Protein AF-A0A3B8ZJB8-F1 (afdb_monomer_lite)

Sequence (265 aa):
MTLLSRFGSTQTLLIVTPGLVARADFRGARRPKLHAVWSDLPETNSAAPISLAESLTQAANLGTKRIGKVSIICTQFWTEIVSLPVDVVAVASAKELCRALAFEAELESGTSALASRVACVPLQDESPIASNSRDFLVTQVSDAQWSELESAIQFMGGMLQRLAHPAAVQIAQKSLGLPEVHRQKALWSEPGNFSPGLLDELLQDWLPIITSPSENSACCIYAIKQRSVRKELALSFLLAMACCIFCCFWHRHTHESLTKLICTK

Structure (mmCIF, N/CA/C/O backbone):
data_AF-A0A3B8ZJB8-F1
#
_entry.id   AF-A0A3B8ZJB8-F1
#
loop_
_atom_site.group_PDB
_atom_site.id
_atom_site.type_symbol
_atom_site.label_atom_id
_atom_site.label_alt_id
_atom_site.label_comp_id
_atom_site.label_asym_id
_atom_site.label_entity_id
_atom_site.label_seq_id
_atom_site.pdbx_PDB_ins_code
_atom_site.Cartn_x
_atom_site.Cartn_y
_atom_site.Cartn_z
_atom_site.occupancy
_atom_site.B_iso_or_equiv
_atom_site.auth_seq_id
_atom_site.auth_comp_id
_atom_site.auth_asym_id
_atom_site.auth_atom_id
_atom_site.pdbx_PDB_model_num
ATOM 1 N N . MET A 1 1 ? 6.139 4.520 42.100 1.00 43.75 1 MET A N 1
ATOM 2 C CA . MET A 1 1 ? 5.453 3.259 41.746 1.00 43.75 1 MET A CA 1
ATOM 3 C C . MET A 1 1 ? 5.108 3.339 40.267 1.00 43.75 1 MET A C 1
ATOM 5 O O . MET A 1 1 ? 4.094 3.909 39.896 1.00 43.75 1 MET A O 1
ATOM 9 N N . THR A 1 2 ? 6.039 2.902 39.421 1.00 40.44 2 THR A N 1
ATOM 10 C CA . THR A 1 2 ? 6.047 3.195 37.983 1.00 40.44 2 THR A CA 1
ATOM 11 C C . THR A 1 2 ? 5.803 1.890 37.236 1.00 40.44 2 THR A C 1
ATOM 13 O O . THR A 1 2 ? 6.740 1.158 36.935 1.00 40.44 2 THR A O 1
ATOM 16 N N . LEU A 1 3 ? 4.532 1.563 36.982 1.00 45.03 3 LEU A N 1
ATOM 17 C CA . LEU A 1 3 ? 4.111 0.425 36.150 1.00 45.03 3 LEU A CA 1
ATOM 18 C C . LEU A 1 3 ? 4.330 0.745 34.659 1.00 45.03 3 LEU A C 1
ATOM 20 O O . LEU A 1 3 ? 3.413 0.660 33.844 1.00 45.03 3 LEU A O 1
ATOM 24 N N . LEU A 1 4 ? 5.544 1.161 34.292 1.00 43.94 4 LEU A N 1
ATOM 25 C CA . LEU A 1 4 ? 5.896 1.378 32.896 1.00 43.94 4 LEU A CA 1
ATOM 26 C C . LEU A 1 4 ? 6.278 0.041 32.243 1.00 43.94 4 LEU A C 1
ATOM 28 O O . LEU A 1 4 ? 7.266 -0.602 32.584 1.00 43.94 4 LEU A O 1
ATOM 32 N N . SER A 1 5 ? 5.424 -0.333 31.290 1.00 45.91 5 SER A N 1
ATOM 33 C CA . SER A 1 5 ? 5.773 -0.928 29.995 1.00 45.91 5 SER A CA 1
ATOM 34 C C . SER A 1 5 ? 6.292 -2.372 29.922 1.00 45.91 5 SER A C 1
ATOM 36 O O . SER A 1 5 ? 7.218 -2.676 29.176 1.00 45.91 5 SER A O 1
ATOM 38 N N . ARG A 1 6 ? 5.547 -3.327 30.497 1.00 48.78 6 ARG A N 1
ATOM 39 C CA . ARG A 1 6 ? 5.449 -4.679 29.888 1.00 48.78 6 ARG A CA 1
ATOM 40 C C . ARG A 1 6 ? 4.329 -4.804 28.849 1.00 48.78 6 ARG A C 1
ATOM 42 O O . ARG A 1 6 ? 3.954 -5.912 28.469 1.00 48.78 6 ARG A O 1
ATOM 49 N N . PHE A 1 7 ? 3.798 -3.690 28.352 1.00 57.94 7 PHE A N 1
ATOM 50 C CA . PHE A 1 7 ? 2.970 -3.732 27.153 1.00 57.94 7 PHE A CA 1
ATOM 51 C C . PHE A 1 7 ? 3.895 -4.027 25.973 1.00 57.94 7 PHE A C 1
ATOM 53 O O . PHE A 1 7 ? 4.633 -3.158 25.517 1.00 57.94 7 PHE A O 1
ATOM 60 N N . GLY A 1 8 ? 3.915 -5.291 25.541 1.00 67.38 8 GLY A N 1
ATOM 61 C CA . GLY A 1 8 ? 4.632 -5.696 24.336 1.00 67.38 8 GLY A CA 1
ATOM 62 C C . GLY A 1 8 ? 4.245 -4.804 23.155 1.00 67.38 8 GLY A C 1
ATOM 63 O O . GLY A 1 8 ? 3.134 -4.271 23.117 1.00 67.38 8 GLY A O 1
ATOM 64 N N . SER A 1 9 ? 5.164 -4.632 22.202 1.00 79.06 9 SER A N 1
ATOM 65 C CA . SER A 1 9 ? 4.919 -3.820 21.007 1.00 79.06 9 SER A CA 1
ATOM 66 C C . SER A 1 9 ? 3.588 -4.216 20.369 1.00 79.06 9 SER A C 1
ATOM 68 O O . SER A 1 9 ? 3.405 -5.377 19.992 1.00 79.06 9 SER A O 1
ATOM 70 N N . THR A 1 10 ? 2.666 -3.260 20.298 1.00 90.06 10 THR A N 1
ATOM 71 C CA . THR A 1 10 ? 1.381 -3.436 19.623 1.00 90.06 10 THR A CA 1
ATOM 72 C C . THR A 1 10 ? 1.559 -3.020 18.170 1.00 90.06 10 THR A C 1
ATOM 74 O O . THR A 1 10 ? 2.140 -1.966 17.890 1.00 90.06 10 THR A O 1
ATOM 77 N N . GLN A 1 11 ? 1.122 -3.882 17.262 1.00 93.62 11 GLN A N 1
ATOM 78 C CA . GLN A 1 11 ? 1.031 -3.588 15.838 1.00 93.62 11 GLN A CA 1
ATOM 79 C C . GLN A 1 11 ? -0.449 -3.527 15.482 1.00 93.62 11 GLN A C 1
ATOM 81 O O . GLN A 1 11 ? -1.218 -4.361 15.947 1.00 93.62 11 GLN A O 1
ATOM 86 N N . THR A 1 12 ? -0.835 -2.553 14.676 1.00 94.50 12 THR A N 1
ATOM 87 C CA . THR A 1 12 ? -2.207 -2.378 14.208 1.00 94.50 12 THR A CA 1
ATOM 88 C C . THR A 1 12 ? -2.189 -2.386 12.692 1.00 94.50 12 THR A C 1
ATOM 90 O O . THR A 1 12 ? -1.346 -1.741 12.073 1.00 94.50 12 THR A O 1
ATOM 93 N N . LEU A 1 13 ? -3.107 -3.127 12.096 1.00 94.50 13 LEU A N 1
ATOM 94 C CA . LEU A 1 13 ? -3.374 -3.123 10.672 1.00 94.50 13 LEU A CA 1
ATOM 95 C C . LEU A 1 13 ? -4.718 -2.448 10.448 1.00 94.50 13 LEU A C 1
ATOM 97 O O . LEU A 1 13 ? -5.717 -2.873 11.025 1.00 94.50 13 LEU A O 1
ATOM 101 N N . LEU A 1 14 ? -4.731 -1.412 9.623 1.00 95.00 14 LEU A N 1
ATOM 102 C CA . LEU A 1 14 ? -5.950 -0.768 9.157 1.00 95.00 14 LEU A CA 1
ATOM 103 C C . LEU A 1 14 ? -6.194 -1.200 7.717 1.00 95.00 14 LEU A C 1
ATOM 105 O O . LEU A 1 14 ? -5.273 -1.181 6.903 1.00 95.00 14 LEU A O 1
ATOM 109 N N . ILE A 1 15 ? -7.421 -1.599 7.414 1.00 94.56 15 ILE A N 1
ATOM 110 C CA . ILE A 1 15 ? -7.851 -1.988 6.074 1.00 94.56 15 ILE A CA 1
ATOM 111 C C . ILE A 1 15 ? -8.938 -1.009 5.662 1.00 94.56 15 ILE A C 1
ATOM 113 O O . ILE A 1 15 ? -9.932 -0.863 6.370 1.00 94.56 15 ILE A O 1
ATOM 117 N N . VAL A 1 16 ? -8.735 -0.337 4.535 1.00 94.19 16 VAL A N 1
ATOM 118 C CA . VAL A 1 16 ? -9.673 0.643 3.986 1.00 94.19 16 VAL A CA 1
ATOM 119 C C . VAL A 1 16 ? -9.946 0.307 2.527 1.00 94.19 16 VAL A C 1
ATOM 121 O O . VAL A 1 16 ? -9.046 0.269 1.692 1.00 94.19 16 VAL A O 1
ATOM 124 N N . THR A 1 17 ? -11.208 0.062 2.213 1.00 92.44 17 THR A N 1
ATOM 125 C CA . THR A 1 17 ? -11.710 -0.145 0.851 1.00 92.44 17 THR A CA 1
ATOM 126 C C . THR A 1 17 ? -13.033 0.604 0.684 1.00 92.44 17 THR A C 1
ATOM 128 O O . THR A 1 17 ? -13.607 1.022 1.692 1.00 92.44 17 THR A O 1
ATOM 131 N N . PRO A 1 18 ? -13.591 0.724 -0.536 1.00 88.62 18 PRO A N 1
ATOM 132 C CA . PRO A 1 18 ? -14.877 1.383 -0.732 1.00 88.62 18 PRO A CA 1
ATOM 133 C C . PRO A 1 18 ? -16.033 0.706 0.016 1.00 88.62 18 PRO A C 1
ATOM 135 O O . PRO A 1 18 ? -17.026 1.361 0.304 1.00 88.62 18 PRO A O 1
ATOM 138 N N . GLY A 1 19 ? -15.921 -0.593 0.321 1.00 87.81 19 GLY A N 1
ATOM 139 C CA . GLY A 1 19 ? -16.983 -1.376 0.960 1.00 87.81 19 GLY A CA 1
ATOM 140 C C . GLY A 1 19 ? -16.659 -1.882 2.365 1.00 87.81 19 GLY A C 1
ATOM 141 O O . GLY A 1 19 ? -17.469 -2.600 2.939 1.00 87.81 19 GLY A O 1
ATOM 142 N N . LEU A 1 20 ? -15.486 -1.565 2.914 1.00 89.94 20 LEU A N 1
ATOM 143 C CA . LEU A 1 20 ? -15.042 -2.102 4.199 1.00 89.94 20 LEU A CA 1
ATOM 144 C C . LEU A 1 20 ? -14.026 -1.181 4.852 1.00 89.94 20 LEU A C 1
ATOM 146 O O . LEU A 1 20 ? -13.020 -0.816 4.238 1.00 89.94 20 LEU A O 1
ATOM 150 N N . VAL A 1 21 ? -14.240 -0.948 6.140 1.00 94.00 21 VAL A N 1
ATOM 151 C CA . VAL A 1 21 ? -13.254 -0.380 7.042 1.00 94.00 21 VAL A CA 1
ATOM 152 C C . VAL A 1 21 ? -13.001 -1.391 8.156 1.00 94.00 21 VAL A C 1
ATOM 154 O O . VAL A 1 21 ? -13.927 -1.820 8.836 1.00 94.00 21 VAL A O 1
ATOM 157 N N . ALA A 1 22 ? -11.755 -1.813 8.351 1.00 94.62 22 ALA A N 1
ATOM 158 C CA . ALA A 1 22 ? -11.422 -2.793 9.378 1.00 94.62 22 ALA A CA 1
ATOM 159 C C . ALA A 1 22 ? -10.120 -2.470 10.107 1.00 94.62 22 ALA A C 1
ATOM 161 O O . ALA A 1 22 ? -9.232 -1.780 9.604 1.00 94.62 22 ALA A O 1
ATOM 162 N N . ARG A 1 23 ? -10.012 -3.009 11.318 1.00 94.75 23 ARG A N 1
ATOM 163 C CA . ARG A 1 23 ? -8.845 -2.919 12.183 1.00 94.75 23 ARG A CA 1
ATOM 164 C C . ARG A 1 23 ? -8.516 -4.292 12.738 1.00 94.75 23 ARG A C 1
ATOM 166 O O . ARG A 1 23 ? -9.372 -4.946 13.322 1.00 94.75 23 ARG A O 1
ATOM 173 N N . ALA A 1 24 ? -7.255 -4.680 12.630 1.00 93.69 24 ALA A N 1
ATOM 174 C CA . ALA A 1 24 ? -6.715 -5.855 13.292 1.00 93.69 24 ALA A CA 1
ATOM 175 C C . ALA A 1 24 ? -5.545 -5.449 14.187 1.00 93.69 24 ALA A C 1
ATOM 177 O O . ALA A 1 24 ? -4.586 -4.826 13.733 1.00 93.69 24 ALA A O 1
ATOM 178 N N . ASP A 1 25 ? -5.614 -5.805 15.465 1.00 93.44 25 ASP A N 1
ATOM 179 C CA . ASP A 1 25 ? -4.532 -5.565 16.412 1.00 93.44 25 ASP A CA 1
ATOM 180 C C . ASP A 1 25 ? -3.747 -6.853 16.658 1.00 93.44 25 ASP A C 1
ATOM 182 O O . ASP A 1 25 ? -4.312 -7.926 16.875 1.00 93.44 25 ASP A O 1
ATOM 186 N N . PHE A 1 26 ? -2.426 -6.725 16.724 1.00 92.00 26 PHE A N 1
ATOM 187 C CA . PHE A 1 26 ? -1.493 -7.808 16.995 1.00 92.00 26 PHE A CA 1
ATOM 188 C C . PHE A 1 26 ? -0.627 -7.491 18.212 1.00 92.00 26 PHE A C 1
ATOM 190 O O . PHE A 1 26 ? -0.239 -6.343 18.461 1.00 92.00 26 PHE A O 1
ATOM 197 N N . ARG A 1 27 ? -0.271 -8.532 18.971 1.00 91.12 27 ARG A N 1
ATOM 198 C CA . ARG A 1 27 ? 0.621 -8.420 20.134 1.00 91.12 27 ARG A CA 1
ATOM 199 C C . ARG A 1 27 ? 1.832 -9.330 20.015 1.00 91.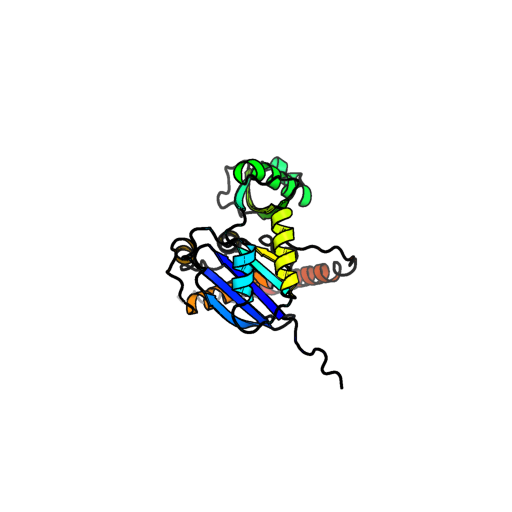12 27 ARG A C 1
ATOM 201 O O . ARG A 1 27 ? 1.704 -10.507 19.697 1.00 91.12 27 ARG A O 1
ATOM 208 N N . GLY A 1 28 ? 2.990 -8.798 20.399 1.00 87.75 28 GLY A N 1
ATOM 209 C CA . GLY A 1 28 ? 4.256 -9.530 20.461 1.00 87.75 28 GLY A CA 1
ATOM 210 C C . GLY A 1 28 ? 5.275 -8.983 19.465 1.00 87.75 28 GLY A C 1
ATOM 211 O O . GLY A 1 28 ? 4.930 -8.631 18.346 1.00 87.75 28 GLY A O 1
ATOM 212 N N . ALA A 1 29 ? 6.540 -8.897 19.882 1.00 80.88 29 ALA A N 1
ATOM 213 C CA . ALA A 1 29 ? 7.588 -8.259 19.079 1.00 80.88 29 ALA A CA 1
ATOM 214 C C . ALA A 1 29 ? 8.171 -9.170 17.989 1.00 80.88 29 ALA A C 1
ATOM 216 O O . ALA A 1 29 ? 8.430 -8.712 16.884 1.00 80.88 29 ALA A O 1
ATOM 217 N N . ARG A 1 30 ? 8.403 -10.453 18.306 1.00 81.06 30 ARG A N 1
ATOM 218 C CA . ARG A 1 30 ? 9.047 -11.417 17.387 1.00 81.06 30 ARG A CA 1
ATOM 219 C C . ARG A 1 30 ? 8.060 -12.273 16.601 1.00 81.06 30 ARG A C 1
ATOM 221 O O . ARG A 1 30 ? 8.364 -12.700 15.499 1.00 81.06 30 ARG A O 1
ATOM 228 N N . ARG A 1 31 ? 6.921 -12.588 17.217 1.00 83.56 31 ARG A N 1
ATOM 229 C CA . ARG A 1 31 ? 5.839 -13.401 16.648 1.00 83.56 31 ARG A CA 1
ATOM 230 C C . ARG A 1 31 ? 4.517 -12.744 17.030 1.00 83.56 31 ARG A C 1
ATOM 232 O O . ARG A 1 31 ? 3.902 -13.180 18.006 1.00 83.56 31 ARG A O 1
ATOM 239 N N . PRO A 1 32 ? 4.172 -11.621 16.383 1.00 85.81 32 PRO A N 1
ATOM 240 C CA . PRO A 1 32 ? 2.886 -10.973 16.588 1.00 85.81 32 PRO A CA 1
ATOM 241 C C . PRO A 1 32 ? 1.760 -11.994 16.420 1.00 85.81 32 PRO A C 1
ATOM 243 O O . PRO A 1 32 ? 1.716 -12.723 15.437 1.00 85.81 32 PRO A O 1
ATOM 246 N N . LYS A 1 33 ? 0.882 -12.081 17.418 1.00 88.44 33 LYS A N 1
ATOM 247 C CA . LYS A 1 33 ? -0.336 -12.893 17.374 1.00 88.44 33 LYS A CA 1
ATOM 248 C C . LYS A 1 33 ? -1.531 -11.975 17.213 1.00 88.44 33 LYS A C 1
ATOM 250 O O . LYS A 1 33 ? -1.572 -10.935 17.880 1.00 88.44 33 LYS A O 1
ATOM 255 N N . LEU A 1 34 ? -2.484 -12.378 16.374 1.00 90.75 34 LEU A N 1
ATOM 256 C CA . LEU A 1 34 ? -3.761 -11.688 16.241 1.00 90.75 34 LEU A CA 1
ATOM 257 C C . LEU A 1 34 ? -4.435 -11.624 17.614 1.00 90.75 34 LEU A C 1
ATOM 259 O O . LEU A 1 34 ? -4.544 -12.633 18.311 1.00 90.75 34 LEU A O 1
ATOM 263 N N . HIS A 1 35 ? -4.791 -10.418 18.039 1.00 91.94 35 HIS A N 1
ATOM 264 C CA . HIS A 1 35 ? -5.379 -10.165 19.346 1.00 91.94 35 HIS A CA 1
ATOM 265 C C . HIS A 1 35 ? -6.870 -9.867 19.248 1.00 91.94 35 HIS A C 1
ATOM 267 O O . HIS A 1 35 ? -7.629 -10.354 20.081 1.00 91.94 35 HIS A O 1
ATOM 273 N N . ALA A 1 36 ? -7.260 -9.048 18.275 1.00 91.94 36 ALA A N 1
ATOM 274 C CA . ALA A 1 36 ? -8.640 -8.662 18.045 1.00 91.94 36 ALA A CA 1
ATOM 275 C C . ALA A 1 36 ? -8.806 -8.111 16.627 1.00 91.94 36 ALA A C 1
ATOM 277 O O . ALA A 1 36 ? -7.859 -7.552 16.063 1.00 91.94 36 ALA A O 1
ATOM 278 N N . VAL A 1 37 ? -10.015 -8.267 16.097 1.00 93.38 37 VAL A N 1
ATOM 279 C CA . VAL A 1 37 ? -10.435 -7.786 14.784 1.00 93.38 37 VAL A CA 1
ATOM 280 C C . VAL A 1 37 ? -11.755 -7.053 14.945 1.00 93.38 37 VAL A C 1
ATOM 282 O O . VAL A 1 37 ? -12.647 -7.509 15.660 1.00 93.38 37 VAL A O 1
ATOM 285 N N . TRP A 1 38 ? -11.861 -5.910 14.286 1.00 94.62 38 TRP A N 1
ATOM 286 C CA . TRP A 1 38 ? -13.078 -5.123 14.193 1.00 94.62 38 TRP A CA 1
ATOM 287 C C . TRP A 1 38 ? -13.279 -4.710 12.745 1.00 94.62 38 TRP A C 1
ATOM 289 O O . TRP A 1 38 ? -12.313 -4.435 12.034 1.00 94.62 38 TRP A O 1
ATOM 299 N N . SER A 1 39 ? -14.528 -4.639 12.320 1.00 94.25 39 SER A N 1
ATOM 300 C CA . SER A 1 39 ? -14.894 -4.214 10.977 1.00 94.25 39 SER A CA 1
ATOM 301 C C . SER A 1 39 ? -16.205 -3.456 11.016 1.00 94.25 39 SER A C 1
ATOM 303 O O . SER A 1 39 ? -17.062 -3.755 11.847 1.00 94.25 39 SER A O 1
ATOM 305 N N . ASP A 1 40 ? -16.352 -2.528 10.088 1.00 93.06 40 ASP A N 1
ATOM 306 C CA . ASP A 1 40 ? -17.566 -1.772 9.847 1.00 93.06 40 ASP A CA 1
ATOM 307 C C . ASP A 1 40 ? -17.702 -1.487 8.346 1.00 93.06 40 ASP A C 1
ATOM 309 O O . ASP A 1 40 ? -16.734 -1.591 7.580 1.00 93.06 40 ASP A O 1
ATOM 313 N N . LEU A 1 41 ? -18.911 -1.139 7.920 1.00 88.88 41 LEU A N 1
ATOM 314 C CA . LEU A 1 41 ? -19.134 -0.608 6.583 1.00 88.88 41 LEU A CA 1
ATOM 315 C C . LEU A 1 41 ? -18.871 0.907 6.614 1.00 88.88 41 LEU A C 1
ATOM 317 O O . LEU A 1 41 ? -19.253 1.576 7.576 1.00 88.88 41 LEU A O 1
ATOM 321 N N . PRO A 1 42 ? -18.217 1.480 5.590 1.00 83.38 42 PRO A N 1
ATOM 322 C CA . PRO A 1 42 ? -18.090 2.928 5.501 1.00 83.38 42 PRO A CA 1
ATOM 323 C C . PRO A 1 42 ? -19.481 3.576 5.440 1.00 83.38 42 PRO A C 1
ATOM 325 O O . PRO A 1 42 ? -20.424 2.995 4.896 1.00 83.38 42 PRO A O 1
ATOM 328 N N . GLU A 1 43 ? -19.624 4.774 6.012 1.00 81.19 43 GLU A N 1
ATOM 329 C CA . GLU A 1 43 ? -20.900 5.497 6.022 1.00 81.19 43 GLU A CA 1
ATOM 330 C C . GLU A 1 43 ? -21.330 5.855 4.589 1.00 81.19 43 GLU A C 1
ATOM 332 O O . GLU A 1 43 ? -20.908 6.844 3.999 1.00 81.19 43 GLU A O 1
ATOM 337 N N . THR A 1 44 ? -22.206 5.042 4.006 1.00 76.56 44 THR A N 1
ATOM 338 C CA . THR A 1 44 ? -22.672 5.198 2.616 1.00 76.56 44 THR A CA 1
ATOM 339 C C . THR A 1 44 ? -23.768 6.254 2.449 1.00 76.56 44 THR A C 1
ATOM 341 O O . THR A 1 44 ? -24.129 6.588 1.325 1.00 76.56 44 THR A O 1
ATOM 344 N N . ASN A 1 45 ? -24.289 6.813 3.547 1.00 77.88 45 ASN A N 1
ATOM 345 C CA . ASN A 1 45 ? -25.400 7.772 3.521 1.00 77.88 45 ASN A CA 1
ATOM 346 C C . ASN A 1 45 ? -24.973 9.222 3.222 1.00 77.88 45 ASN A C 1
ATOM 348 O O . ASN A 1 45 ? -25.835 10.094 3.104 1.00 77.88 45 ASN A O 1
ATOM 352 N N . SER A 1 46 ? -23.671 9.505 3.108 1.00 79.19 46 SER A N 1
ATOM 353 C CA . SER A 1 46 ? -23.177 10.834 2.737 1.00 79.19 46 SER A CA 1
ATOM 354 C C . SER A 1 46 ? -23.130 10.995 1.217 1.00 79.19 46 SER A C 1
ATOM 356 O O . SER A 1 46 ? -22.630 10.131 0.503 1.00 79.19 46 SER A O 1
ATOM 358 N N . ALA A 1 47 ? -23.617 12.130 0.710 1.00 83.44 47 ALA A N 1
ATOM 359 C CA . ALA A 1 47 ? -23.550 12.462 -0.716 1.00 83.44 47 ALA A CA 1
ATOM 360 C C . ALA A 1 47 ? -22.112 12.721 -1.209 1.00 83.44 47 ALA A C 1
ATOM 362 O O . ALA A 1 47 ? -21.867 12.715 -2.415 1.00 83.44 47 ALA A O 1
ATOM 363 N N . ALA A 1 48 ? -21.172 12.970 -0.292 1.00 85.50 48 ALA A N 1
ATOM 364 C CA . ALA A 1 48 ? -19.766 13.179 -0.606 1.00 85.50 48 ALA A CA 1
ATOM 365 C C . ALA A 1 48 ? -18.949 11.910 -0.303 1.00 85.50 48 ALA A C 1
ATOM 367 O O . ALA A 1 48 ? -19.174 11.286 0.738 1.00 85.50 48 ALA A O 1
ATOM 368 N N . PRO A 1 49 ? -17.984 11.537 -1.166 1.00 84.81 49 PRO A N 1
ATOM 369 C CA . PRO A 1 49 ? -17.076 10.436 -0.880 1.00 84.81 49 PRO A CA 1
ATOM 370 C C . PRO A 1 49 ? -16.263 10.745 0.381 1.00 84.81 49 PRO A C 1
ATOM 372 O O . PRO A 1 49 ? -15.678 11.823 0.497 1.00 84.81 49 PRO A O 1
ATOM 375 N N . ILE A 1 50 ? -16.225 9.792 1.312 1.00 89.50 50 ILE A N 1
ATOM 376 C CA . ILE A 1 50 ? -15.416 9.892 2.531 1.00 89.50 50 ILE A CA 1
ATOM 377 C C . ILE A 1 50 ? -13.941 9.955 2.126 1.00 89.50 50 ILE A C 1
ATOM 379 O O . ILE A 1 50 ? -13.469 9.151 1.314 1.00 89.50 50 ILE A O 1
ATOM 383 N N . SER A 1 51 ? -13.202 10.904 2.695 1.00 91.88 51 SER A N 1
ATOM 384 C CA . SER A 1 51 ? -11.764 11.014 2.449 1.00 91.88 51 SER A CA 1
ATOM 385 C C . SER A 1 51 ? -10.999 9.806 3.013 1.00 91.88 51 SER A C 1
ATOM 387 O O . SER A 1 51 ? -11.465 9.083 3.903 1.00 91.88 51 SER A O 1
ATOM 389 N N . LEU A 1 52 ? -9.777 9.579 2.524 1.00 92.38 52 LEU A N 1
ATOM 390 C CA . LEU A 1 52 ? -8.927 8.504 3.043 1.00 92.38 52 LEU A CA 1
ATOM 391 C C . LEU A 1 52 ? -8.626 8.682 4.539 1.00 92.38 52 LEU A C 1
ATOM 393 O O . LEU A 1 52 ? -8.690 7.720 5.306 1.00 92.38 52 LEU A O 1
ATOM 397 N N . ALA A 1 53 ? -8.310 9.908 4.964 1.00 91.62 53 ALA A N 1
ATOM 398 C CA . ALA A 1 53 ? -7.999 10.221 6.356 1.00 91.62 53 ALA A CA 1
ATOM 399 C C . ALA A 1 53 ? -9.191 9.992 7.297 1.00 91.62 53 ALA A C 1
ATOM 401 O O . ALA A 1 53 ? -9.013 9.458 8.398 1.00 91.62 53 ALA A O 1
ATOM 402 N N . GLU A 1 54 ? -10.404 10.345 6.868 1.00 92.44 54 GLU A N 1
ATOM 403 C CA . GLU A 1 54 ? -11.635 10.059 7.614 1.00 92.44 54 GLU A CA 1
ATOM 404 C C . GLU A 1 54 ? -11.874 8.552 7.720 1.00 92.44 54 GLU A C 1
ATOM 406 O O . GLU A 1 54 ? -12.081 8.048 8.823 1.00 92.44 54 GLU A O 1
ATOM 411 N N . SER A 1 55 ? -11.732 7.815 6.614 1.00 94.31 55 SER A N 1
ATOM 412 C CA . SER A 1 55 ? -11.881 6.352 6.599 1.00 94.31 55 SER A CA 1
ATOM 413 C C . SER A 1 55 ? -10.869 5.659 7.524 1.00 94.31 55 SER A C 1
ATOM 415 O O . SER A 1 55 ? -11.197 4.702 8.224 1.00 94.31 55 SER A O 1
ATOM 417 N N . LEU A 1 56 ? -9.631 6.160 7.592 1.00 93.75 56 LEU A N 1
ATOM 418 C CA . LEU A 1 56 ? -8.613 5.648 8.516 1.00 93.75 56 LEU A CA 1
ATOM 419 C C . LEU A 1 56 ? -8.908 5.979 9.970 1.00 93.75 56 LEU A C 1
ATOM 421 O O . LEU A 1 56 ? -8.636 5.164 10.853 1.00 93.75 56 LEU A O 1
ATOM 425 N N . THR A 1 57 ? -9.458 7.163 10.221 1.00 93.25 57 THR A N 1
ATOM 426 C CA . THR A 1 57 ? -9.885 7.571 11.556 1.00 93.25 57 THR A CA 1
ATOM 427 C C . THR A 1 57 ? -11.058 6.708 12.018 1.00 93.25 57 THR A C 1
ATOM 429 O O . THR A 1 57 ? -11.036 6.220 13.149 1.00 93.25 57 THR A O 1
ATOM 432 N N . GLN A 1 58 ? -12.025 6.427 11.136 1.00 94.06 58 GLN A N 1
ATOM 433 C CA . GLN A 1 58 ? -13.090 5.453 11.378 1.00 94.06 58 GLN A CA 1
ATOM 434 C C . GLN A 1 58 ? -12.484 4.086 11.727 1.00 94.06 58 GLN A C 1
ATOM 436 O O . GLN A 1 58 ? -12.770 3.562 12.802 1.00 94.06 58 GLN A O 1
ATOM 441 N N . ALA A 1 59 ? -11.565 3.563 10.902 1.00 94.69 59 ALA A N 1
ATOM 442 C CA . ALA A 1 59 ? -10.897 2.277 11.133 1.00 94.69 59 ALA A CA 1
ATOM 443 C C . ALA A 1 59 ? -10.199 2.209 12.493 1.00 94.69 59 ALA A C 1
ATOM 445 O O . ALA A 1 59 ? -10.344 1.253 13.254 1.00 94.69 59 ALA A O 1
ATOM 446 N N . ALA A 1 60 ? -9.420 3.234 12.817 1.00 93.31 60 ALA A N 1
ATOM 447 C CA . ALA A 1 60 ? -8.631 3.277 14.033 1.00 93.31 60 ALA A CA 1
ATOM 448 C C . ALA A 1 60 ? -9.488 3.428 15.296 1.00 93.31 60 ALA A C 1
ATOM 450 O O . ALA A 1 60 ? -9.079 2.946 16.357 1.00 93.31 60 ALA A O 1
ATOM 451 N N . ASN A 1 61 ? -10.664 4.051 15.183 1.00 93.81 61 ASN A N 1
ATOM 452 C CA . ASN A 1 61 ? -11.635 4.182 16.267 1.00 93.81 61 ASN A CA 1
ATOM 453 C C . ASN A 1 61 ? -12.457 2.906 16.503 1.00 93.81 61 ASN A C 1
ATOM 455 O O . ASN A 1 61 ? -13.148 2.819 17.518 1.00 93.81 61 ASN A O 1
ATOM 459 N N . LEU A 1 62 ? -12.343 1.891 15.639 1.00 94.12 62 LEU A N 1
ATOM 460 C CA . LEU A 1 62 ? -12.952 0.590 15.893 1.00 94.12 62 LEU A CA 1
ATOM 461 C C . LEU A 1 62 ? -12.310 -0.078 17.126 1.00 94.12 62 LEU A C 1
ATOM 463 O O . LEU A 1 62 ? -11.088 -0.245 17.221 1.00 94.12 62 LEU A O 1
ATOM 467 N N . GLY A 1 63 ? -13.145 -0.482 18.084 1.00 91.69 63 GLY A N 1
ATOM 468 C CA . GLY A 1 63 ? -12.720 -1.198 19.288 1.00 91.69 63 GLY A CA 1
ATOM 469 C C . GLY A 1 63 ? -11.965 -0.350 20.319 1.00 91.69 63 GLY A C 1
ATOM 470 O O . GLY A 1 63 ? -12.049 0.874 20.365 1.00 91.69 63 GLY A O 1
ATOM 471 N N . THR A 1 64 ? -11.220 -1.007 21.216 1.00 90.00 64 THR A N 1
ATOM 472 C CA . THR A 1 64 ? -10.477 -0.291 22.270 1.00 90.00 64 THR A CA 1
ATOM 473 C C . THR A 1 64 ? -9.229 0.383 21.699 1.00 90.00 64 THR A C 1
ATOM 475 O O . THR A 1 64 ? -8.396 -0.298 21.093 1.00 90.00 64 THR A O 1
ATOM 478 N N . LYS A 1 65 ? -9.046 1.686 21.951 1.00 83.06 65 LYS A N 1
ATOM 479 C CA . LYS A 1 65 ? -7.908 2.467 21.438 1.00 83.06 65 LYS A CA 1
ATOM 480 C C . LYS A 1 65 ? -6.564 1.886 21.893 1.00 83.06 65 LYS A C 1
ATOM 482 O O . LYS A 1 65 ? -6.224 1.915 23.076 1.00 83.06 65 LYS A O 1
ATOM 487 N N . ARG A 1 66 ? -5.795 1.353 20.941 1.00 77.50 66 ARG A N 1
ATOM 488 C CA . ARG A 1 66 ? -4.457 0.777 21.144 1.00 77.50 66 ARG A CA 1
ATOM 489 C C . ARG A 1 66 ? -3.651 0.994 19.878 1.00 77.50 66 ARG A C 1
ATOM 491 O O . ARG A 1 66 ? -3.725 0.190 18.960 1.00 77.50 66 ARG A O 1
ATOM 498 N N . ILE A 1 67 ? -2.911 2.091 19.812 1.00 76.44 67 ILE A N 1
ATOM 499 C CA . ILE A 1 67 ? -2.260 2.471 18.561 1.00 76.44 67 ILE A CA 1
ATOM 500 C C . ILE A 1 67 ? -0.759 2.500 18.809 1.00 76.44 67 ILE A C 1
ATOM 502 O O . ILE A 1 67 ? -0.253 3.280 19.608 1.00 76.44 67 ILE A O 1
ATOM 506 N N . GLY A 1 68 ? -0.078 1.527 18.209 1.00 89.94 68 GLY A N 1
ATOM 507 C CA . GLY A 1 68 ? 1.372 1.397 18.226 1.00 89.94 68 GLY A CA 1
ATOM 508 C C . GLY A 1 68 ? 1.921 1.637 16.829 1.00 89.94 68 GLY A C 1
ATOM 509 O O . GLY A 1 68 ? 1.711 2.693 16.237 1.00 89.94 68 GLY A O 1
ATOM 510 N N . LYS A 1 69 ? 2.616 0.640 16.281 1.00 93.94 69 LYS A N 1
ATOM 511 C CA . LYS A 1 69 ? 3.038 0.685 14.877 1.00 93.94 69 LYS A CA 1
ATOM 512 C C . LYS A 1 69 ? 1.846 0.353 13.986 1.00 93.94 69 LYS A C 1
ATOM 514 O O . LYS A 1 69 ? 1.227 -0.686 14.196 1.00 93.94 69 LYS A O 1
ATOM 519 N N . VAL A 1 70 ? 1.539 1.203 13.015 1.00 94.56 70 VAL A N 1
ATOM 520 C CA . VAL A 1 70 ? 0.367 1.056 12.150 1.00 94.56 70 VAL A CA 1
ATOM 521 C C . VAL A 1 70 ? 0.796 0.693 10.735 1.00 94.56 70 VAL A C 1
ATOM 523 O O . VAL A 1 70 ? 1.656 1.349 10.153 1.00 94.56 70 VAL A O 1
ATOM 526 N N . SER A 1 71 ? 0.197 -0.353 10.183 1.00 94.81 71 SER A N 1
ATOM 527 C CA . SER A 1 71 ? 0.263 -0.686 8.761 1.00 94.81 71 SER A CA 1
ATOM 528 C C . SER A 1 71 ? -1.103 -0.429 8.136 1.00 94.81 71 SER A C 1
ATOM 530 O O . SER A 1 71 ? -2.118 -0.666 8.786 1.00 94.81 71 SER A O 1
ATOM 532 N N . ILE A 1 72 ? -1.135 0.057 6.902 1.00 94.56 72 ILE A N 1
ATOM 533 C CA . ILE A 1 72 ? -2.375 0.366 6.189 1.00 94.56 72 ILE A CA 1
ATOM 534 C C . ILE A 1 72 ? -2.430 -0.465 4.913 1.00 94.56 72 ILE A C 1
ATOM 536 O O . ILE A 1 72 ? -1.471 -0.493 4.144 1.00 94.56 72 ILE A O 1
ATOM 540 N N . ILE A 1 73 ? -3.567 -1.106 4.683 1.00 93.88 73 ILE A N 1
ATOM 541 C CA . ILE A 1 73 ? -3.943 -1.698 3.406 1.00 93.88 73 ILE A CA 1
ATOM 542 C C . ILE A 1 73 ? -5.057 -0.835 2.826 1.00 93.88 73 ILE A C 1
ATOM 544 O O . ILE A 1 73 ? -6.095 -0.678 3.468 1.00 93.88 73 ILE A O 1
ATOM 548 N N . CYS A 1 74 ? -4.851 -0.275 1.636 1.00 94.00 74 CYS A N 1
ATOM 549 C CA . CYS A 1 74 ? -5.840 0.588 1.000 1.00 94.00 74 CYS A CA 1
ATOM 550 C C . CYS A 1 74 ? -5.934 0.346 -0.506 1.00 94.00 74 CYS A C 1
ATOM 552 O O . CYS A 1 74 ? -4.914 0.171 -1.168 1.00 94.00 74 CYS A O 1
ATOM 554 N N . THR A 1 75 ? -7.151 0.373 -1.051 1.00 93.00 75 THR A N 1
ATOM 555 C CA . THR A 1 75 ? -7.403 0.293 -2.504 1.00 93.00 75 THR A CA 1
ATOM 556 C C . THR A 1 75 ? -7.275 1.635 -3.225 1.00 93.00 75 THR A C 1
ATOM 558 O O . THR A 1 75 ? -7.385 1.688 -4.440 1.00 93.00 75 THR A O 1
ATOM 561 N N . GLN A 1 76 ? -7.112 2.739 -2.494 1.00 93.88 76 GLN A N 1
ATOM 562 C CA . GLN A 1 76 ? -6.966 4.071 -3.095 1.00 93.88 76 GLN A CA 1
ATOM 563 C C . GLN A 1 76 ? -5.527 4.374 -3.534 1.00 93.88 76 GLN A C 1
ATOM 565 O O . GLN A 1 76 ? -5.271 5.432 -4.100 1.00 93.88 76 GLN A O 1
ATOM 570 N N . PHE A 1 77 ? -4.577 3.481 -3.249 1.00 94.38 77 PHE A N 1
ATOM 571 C CA . PHE A 1 77 ? -3.219 3.599 -3.771 1.00 94.38 77 PHE A CA 1
ATOM 572 C C . PHE A 1 77 ? -3.197 3.088 -5.203 1.00 94.38 77 PHE A C 1
ATOM 574 O O . PHE A 1 77 ? -3.646 1.971 -5.457 1.00 94.38 77 PHE A O 1
ATOM 581 N N . TRP A 1 78 ? -2.641 3.867 -6.126 1.00 95.69 78 TRP A N 1
ATOM 582 C CA . TRP A 1 78 ? -2.494 3.406 -7.500 1.00 95.69 78 TRP A CA 1
ATOM 583 C C . TRP A 1 78 ? -1.582 2.178 -7.524 1.00 95.69 78 TRP A C 1
ATOM 585 O O . TRP A 1 78 ? -0.519 2.185 -6.894 1.00 95.69 78 TRP A O 1
ATOM 595 N N . THR A 1 79 ? -2.028 1.093 -8.161 1.00 94.50 79 THR A N 1
ATOM 596 C CA . THR A 1 79 ? -1.266 -0.155 -8.253 1.00 94.50 79 THR A CA 1
ATOM 597 C C . THR A 1 79 ? -1.551 -0.881 -9.555 1.00 94.50 79 THR A C 1
ATOM 599 O O . THR A 1 79 ? -2.657 -1.387 -9.725 1.00 94.50 79 THR A O 1
ATOM 602 N N . GLU A 1 80 ? -0.546 -1.010 -10.417 1.00 93.88 80 GLU A N 1
ATOM 603 C CA . GLU A 1 80 ? -0.653 -1.723 -11.695 1.00 93.88 80 GLU A CA 1
ATOM 604 C C . GLU A 1 80 ? 0.649 -2.437 -12.072 1.00 93.88 80 GLU A C 1
ATOM 606 O O . GLU A 1 80 ? 1.682 -2.293 -11.412 1.00 93.88 80 GLU A O 1
ATOM 611 N N . ILE A 1 81 ? 0.579 -3.258 -13.121 1.00 93.12 81 ILE A N 1
ATOM 612 C CA . ILE A 1 81 ? 1.747 -3.913 -13.704 1.00 93.12 81 ILE A CA 1
ATOM 613 C C . ILE A 1 81 ? 2.389 -2.950 -14.699 1.00 93.12 81 ILE A C 1
ATOM 615 O O . ILE A 1 81 ? 1.740 -2.498 -15.636 1.00 93.12 81 ILE A O 1
ATOM 619 N N . VAL A 1 82 ? 3.673 -2.677 -14.506 1.00 94.81 82 VAL A N 1
ATOM 620 C CA . VAL A 1 82 ? 4.492 -1.841 -15.379 1.00 94.81 82 VAL A CA 1
ATOM 621 C C . VAL A 1 82 ? 5.612 -2.697 -15.951 1.00 94.81 82 VAL A C 1
ATOM 623 O O . VAL A 1 82 ? 6.355 -3.346 -15.211 1.00 94.81 82 VAL A O 1
ATOM 626 N N . SER A 1 83 ? 5.739 -2.688 -17.273 1.00 94.75 83 SER A N 1
ATOM 627 C CA . SER A 1 83 ? 6.769 -3.435 -17.988 1.00 94.75 83 SER A CA 1
ATOM 628 C C . SER A 1 83 ? 7.950 -2.527 -18.314 1.00 94.75 83 SER A C 1
ATOM 630 O O . SER A 1 83 ? 7.772 -1.442 -18.858 1.00 94.75 83 SER A O 1
ATOM 632 N N . LEU A 1 84 ? 9.170 -2.988 -18.042 1.00 95.75 84 LEU A N 1
ATOM 633 C CA . LEU A 1 84 ? 10.394 -2.312 -18.479 1.00 95.75 84 LEU A CA 1
ATOM 634 C C . LEU A 1 84 ? 11.207 -3.197 -19.425 1.00 95.75 84 LEU A C 1
ATOM 636 O O . LEU A 1 84 ? 11.244 -4.413 -19.222 1.00 95.75 84 LEU A O 1
ATOM 640 N N . PRO A 1 85 ? 11.909 -2.626 -20.422 1.00 95.44 85 PRO A N 1
ATOM 641 C CA . PRO A 1 85 ? 12.812 -3.394 -21.273 1.00 95.44 85 PRO A CA 1
ATOM 642 C C . PRO A 1 85 ? 13.890 -4.124 -20.460 1.00 95.44 85 PRO A C 1
ATOM 644 O O . PRO A 1 85 ? 14.443 -3.561 -19.510 1.00 95.44 85 PRO A O 1
ATOM 647 N N . VAL A 1 86 ? 14.230 -5.358 -20.852 1.00 93.62 86 VAL A N 1
ATOM 648 C CA . VAL A 1 86 ? 15.225 -6.188 -20.135 1.00 93.62 86 VAL A CA 1
ATOM 649 C C . VAL A 1 86 ? 16.573 -5.473 -20.019 1.00 93.62 86 VAL A C 1
ATOM 651 O O . VAL A 1 86 ? 17.204 -5.540 -18.966 1.00 93.62 86 VAL A O 1
ATOM 654 N N . ASP A 1 87 ? 16.973 -4.729 -21.052 1.00 94.88 87 ASP A N 1
ATOM 655 C CA . ASP A 1 87 ? 18.226 -3.968 -21.064 1.00 94.88 87 ASP A CA 1
ATOM 656 C C . ASP A 1 87 ? 18.262 -2.889 -19.973 1.00 94.88 87 ASP A C 1
ATOM 658 O O . ASP A 1 87 ? 19.281 -2.719 -19.308 1.00 94.88 87 ASP A O 1
ATOM 662 N N . VAL A 1 88 ? 17.138 -2.199 -19.736 1.00 96.19 88 VAL A N 1
ATOM 663 C CA . VAL A 1 88 ? 17.013 -1.184 -18.674 1.00 96.19 88 VAL A CA 1
ATOM 664 C C . VAL A 1 88 ? 17.124 -1.847 -17.304 1.00 96.19 88 VAL A C 1
ATOM 666 O O . VAL A 1 88 ? 17.865 -1.378 -16.441 1.00 96.19 88 VAL A O 1
ATOM 669 N N . VAL A 1 89 ? 16.427 -2.968 -17.114 1.00 95.75 89 VAL A N 1
ATOM 670 C CA . VAL A 1 89 ? 16.442 -3.721 -15.852 1.00 95.75 89 VAL A CA 1
ATOM 671 C C . VAL A 1 89 ? 17.824 -4.298 -15.553 1.00 95.75 89 VAL A C 1
ATOM 673 O O . VAL A 1 89 ? 18.236 -4.322 -14.396 1.00 95.75 89 VAL A O 1
ATOM 676 N N . ALA A 1 90 ? 18.555 -4.740 -16.578 1.00 94.50 90 ALA A N 1
ATOM 677 C CA . ALA A 1 90 ? 19.872 -5.350 -16.428 1.00 94.50 90 ALA A CA 1
ATOM 678 C C . ALA A 1 90 ? 20.944 -4.365 -15.935 1.00 94.50 90 ALA A C 1
ATOM 680 O O . ALA A 1 90 ? 21.897 -4.785 -15.276 1.00 94.50 90 ALA A O 1
ATOM 681 N N . VAL A 1 91 ? 20.805 -3.072 -16.248 1.00 96.69 91 VAL A N 1
ATOM 682 C CA . VAL A 1 91 ? 21.814 -2.049 -15.921 1.00 96.69 91 VAL A CA 1
ATOM 683 C C . VAL A 1 91 ? 21.421 -1.142 -14.756 1.00 96.69 91 VAL A C 1
ATOM 685 O O . VAL A 1 91 ? 22.301 -0.546 -14.135 1.00 96.69 91 VAL A O 1
ATOM 688 N N . ALA A 1 92 ? 20.129 -1.021 -14.442 1.00 96.25 92 ALA A N 1
ATOM 689 C CA . ALA A 1 92 ? 19.647 -0.125 -13.398 1.00 96.25 92 ALA A CA 1
ATOM 690 C C . ALA A 1 92 ? 19.906 -0.679 -11.988 1.00 96.25 92 ALA A C 1
ATOM 692 O O . ALA A 1 92 ? 19.594 -1.827 -11.669 1.00 96.25 92 ALA A O 1
ATOM 693 N N . SER A 1 93 ? 20.399 0.169 -11.082 1.00 94.94 93 SER A N 1
ATOM 694 C CA . SER A 1 93 ? 20.352 -0.136 -9.649 1.00 94.94 93 SER A CA 1
ATOM 695 C C . SER A 1 93 ? 18.902 -0.195 -9.154 1.00 94.94 93 SER A C 1
ATOM 697 O O . SER A 1 93 ? 18.015 0.419 -9.739 1.00 94.94 93 SER A O 1
ATOM 699 N N . ALA A 1 94 ? 18.642 -0.842 -8.013 1.00 88.88 94 ALA A N 1
ATOM 700 C CA . ALA A 1 94 ? 17.287 -0.923 -7.450 1.00 88.88 94 ALA A CA 1
ATOM 701 C C . ALA A 1 94 ? 16.608 0.457 -7.291 1.00 88.88 94 ALA A C 1
ATOM 703 O O . ALA A 1 94 ? 15.416 0.603 -7.535 1.00 88.88 94 ALA A O 1
ATOM 704 N N . LYS A 1 95 ? 17.374 1.497 -6.930 1.00 90.88 95 LYS A N 1
ATOM 705 C CA . LYS A 1 95 ? 16.851 2.865 -6.795 1.00 90.88 95 LYS A CA 1
ATOM 706 C C . LYS A 1 95 ? 16.522 3.501 -8.148 1.00 90.88 95 LYS A C 1
ATOM 708 O O . LYS A 1 95 ? 15.543 4.237 -8.246 1.00 90.88 95 LYS A O 1
ATOM 713 N N . GLU A 1 96 ? 17.356 3.275 -9.158 1.00 95.88 96 GLU A N 1
ATOM 714 C CA . GLU A 1 96 ? 17.116 3.759 -10.523 1.00 95.88 96 GLU A CA 1
AT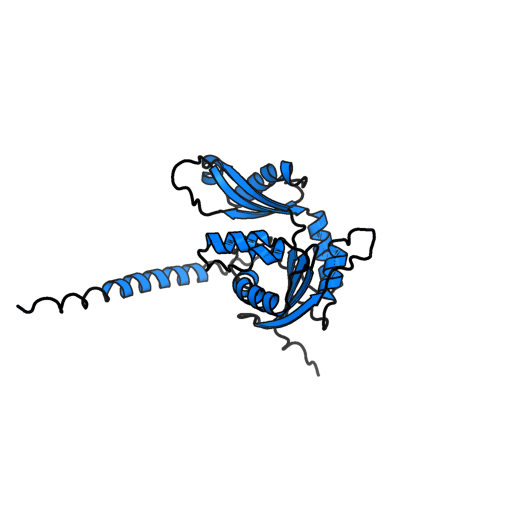OM 715 C C . GLU A 1 96 ? 15.943 3.023 -11.161 1.00 95.88 96 GLU A C 1
ATOM 717 O O . GLU A 1 96 ? 15.105 3.666 -11.778 1.00 95.88 96 GLU A O 1
ATOM 722 N N . LEU A 1 97 ? 15.826 1.719 -10.916 1.00 95.62 97 LEU A N 1
ATOM 723 C CA . LEU A 1 97 ? 14.710 0.894 -11.352 1.00 95.62 97 LEU A CA 1
ATOM 724 C C . LEU A 1 97 ? 13.381 1.405 -10.783 1.00 95.62 97 LEU A C 1
ATOM 726 O O . LEU A 1 97 ? 12.463 1.669 -11.551 1.00 95.62 97 LEU A O 1
ATOM 730 N N . CYS A 1 98 ? 13.290 1.644 -9.467 1.00 93.38 98 CYS A N 1
ATOM 731 C CA . CYS A 1 98 ? 12.084 2.230 -8.870 1.00 93.38 98 CYS A CA 1
ATOM 732 C C . CYS A 1 98 ? 11.735 3.596 -9.478 1.00 93.38 98 CYS A C 1
ATOM 734 O O . CYS A 1 98 ? 10.561 3.911 -9.629 1.00 93.38 98 CYS A O 1
ATOM 736 N N . ARG A 1 99 ? 12.739 4.420 -9.808 1.00 95.69 99 ARG A N 1
ATOM 737 C CA . ARG A 1 99 ? 12.516 5.724 -10.452 1.00 95.69 99 ARG A CA 1
ATOM 738 C C . ARG A 1 99 ? 12.030 5.578 -11.887 1.00 95.69 99 ARG A C 1
ATOM 740 O O . ARG A 1 99 ? 11.112 6.290 -12.260 1.00 95.69 99 ARG A O 1
ATOM 747 N N . ALA A 1 100 ? 12.624 4.678 -12.668 1.00 97.25 100 ALA A N 1
ATOM 748 C CA . ALA A 1 100 ? 12.174 4.386 -14.025 1.00 97.25 100 ALA A CA 1
ATOM 749 C C . ALA A 1 100 ? 10.715 3.910 -14.012 1.00 97.25 100 ALA A C 1
ATOM 751 O O . ALA A 1 100 ? 9.884 4.479 -14.705 1.00 97.25 100 ALA A O 1
ATOM 752 N N . LEU A 1 101 ? 10.382 2.969 -13.123 1.00 97.00 101 LEU A N 1
ATOM 753 C CA . LEU A 1 101 ? 9.008 2.504 -12.919 1.00 97.00 101 LEU A CA 1
ATOM 754 C C . LEU A 1 101 ? 8.058 3.629 -12.491 1.00 97.00 101 LEU A C 1
ATOM 756 O O . LEU A 1 101 ? 6.922 3.660 -12.944 1.00 97.00 101 LEU A O 1
ATOM 760 N N . ALA A 1 102 ? 8.513 4.560 -11.647 1.00 96.88 102 ALA A N 1
ATOM 761 C CA . ALA A 1 102 ? 7.720 5.723 -11.254 1.00 96.88 102 ALA A CA 1
ATOM 762 C C . ALA A 1 102 ? 7.377 6.627 -12.449 1.00 96.88 102 ALA A C 1
ATOM 764 O O . ALA A 1 102 ? 6.265 7.139 -12.513 1.00 96.88 102 ALA A O 1
ATOM 765 N N . PHE A 1 103 ? 8.322 6.827 -13.377 1.00 98.00 103 PHE A N 1
ATOM 766 C CA . PHE A 1 103 ? 8.107 7.631 -14.584 1.00 98.00 103 PHE A CA 1
ATOM 767 C C . PHE A 1 103 ? 7.141 6.966 -15.560 1.00 98.00 103 PHE A C 1
ATOM 769 O O . PHE A 1 103 ? 6.254 7.641 -16.070 1.00 98.00 103 PHE A O 1
ATOM 776 N N . GLU A 1 104 ? 7.276 5.658 -15.782 1.00 97.56 104 GLU A N 1
ATOM 777 C CA . GLU A 1 104 ? 6.312 4.916 -16.603 1.00 97.56 104 GLU A CA 1
ATOM 778 C C . GLU A 1 104 ? 4.910 4.946 -15.971 1.00 97.56 104 GLU A C 1
ATOM 780 O O . GLU A 1 104 ? 3.915 5.148 -16.660 1.00 97.56 104 GLU A O 1
ATOM 785 N N . ALA A 1 105 ? 4.829 4.823 -14.641 1.00 97.25 105 ALA A N 1
ATOM 786 C CA . ALA A 1 105 ? 3.571 4.873 -13.902 1.00 97.25 105 ALA A CA 1
ATOM 787 C C . ALA A 1 105 ? 2.901 6.260 -13.895 1.00 97.25 105 ALA A C 1
ATOM 789 O O . ALA A 1 105 ? 1.684 6.327 -13.771 1.00 97.25 105 ALA A O 1
ATOM 790 N N . GLU A 1 106 ? 3.651 7.362 -14.019 1.00 97.81 106 GLU A N 1
ATOM 791 C CA . GLU A 1 106 ? 3.118 8.735 -13.924 1.00 97.81 106 GLU A CA 1
ATOM 792 C C . GLU A 1 106 ? 2.025 9.023 -14.963 1.00 97.81 106 GLU A C 1
ATOM 794 O O . GLU A 1 106 ? 1.060 9.729 -14.658 1.00 97.81 106 GLU A O 1
ATOM 799 N N . LEU A 1 107 ? 2.156 8.454 -16.166 1.00 95.62 107 LEU A N 1
ATOM 800 C CA . LEU A 1 107 ? 1.194 8.633 -17.256 1.00 95.62 107 LEU A CA 1
ATOM 801 C C . LEU A 1 107 ? -0.192 8.082 -16.900 1.00 95.62 107 LEU A C 1
ATOM 803 O O . LEU A 1 107 ? -1.197 8.735 -17.174 1.00 95.62 107 LEU A O 1
ATOM 807 N N . GLU A 1 108 ? -0.233 6.917 -16.258 1.00 96.69 108 GLU A N 1
ATOM 808 C CA . GLU A 1 108 ? -1.473 6.212 -15.914 1.00 96.69 108 GLU A CA 1
ATOM 809 C C . GLU A 1 108 ? -1.992 6.608 -14.524 1.00 96.69 108 GLU A C 1
ATOM 811 O O . GLU A 1 108 ? -3.196 6.724 -14.296 1.00 96.69 108 GLU A O 1
ATOM 816 N N . SER A 1 109 ? -1.089 6.853 -13.572 1.00 96.75 109 SER A N 1
ATOM 817 C CA . SER A 1 109 ? -1.447 7.170 -12.188 1.00 96.75 109 SER A CA 1
ATOM 818 C C . SER A 1 109 ? -1.853 8.627 -11.979 1.00 96.75 109 SER A C 1
ATOM 820 O O . SER A 1 109 ? -2.443 8.961 -10.946 1.00 96.75 109 SER A O 1
ATOM 822 N N . GLY A 1 110 ? -1.470 9.521 -12.898 1.00 97.19 110 GLY A N 1
ATOM 823 C CA . GLY A 1 110 ? -1.585 10.972 -12.731 1.00 97.19 110 GLY A CA 1
ATOM 824 C C . GLY A 1 110 ? -0.768 11.525 -11.554 1.00 97.19 110 GLY A C 1
ATOM 825 O O . GLY A 1 110 ? -0.918 12.691 -11.183 1.00 97.19 110 GLY A O 1
ATOM 826 N N . THR A 1 111 ? 0.081 10.700 -10.932 1.00 97.06 111 THR A N 1
ATOM 827 C CA . THR A 1 111 ? 0.904 11.063 -9.781 1.00 97.06 111 THR A CA 1
ATOM 828 C C . THR A 1 111 ? 2.336 11.294 -10.238 1.00 97.06 111 THR A C 1
ATOM 830 O O . THR A 1 111 ? 2.977 10.393 -10.771 1.00 97.06 111 THR A O 1
ATOM 833 N N . SER A 1 112 ? 2.876 12.484 -9.959 1.00 97.94 112 SER A N 1
ATOM 834 C CA . SER A 1 112 ? 4.250 12.817 -10.345 1.00 97.94 112 SER A CA 1
ATOM 835 C C . SER A 1 112 ? 5.266 11.816 -9.782 1.00 97.94 112 SER A C 1
ATOM 837 O O . SER A 1 112 ? 5.349 11.612 -8.565 1.00 97.94 112 SER A O 1
ATOM 839 N N . ALA A 1 113 ? 6.109 11.256 -10.650 1.00 97.19 113 ALA A N 1
ATOM 840 C CA . ALA A 1 113 ? 7.189 10.336 -10.300 1.00 97.19 113 ALA A CA 1
ATOM 841 C C . ALA A 1 113 ? 8.199 10.947 -9.314 1.00 97.19 113 ALA A C 1
ATOM 843 O O . ALA A 1 113 ? 8.827 10.239 -8.527 1.00 97.19 113 ALA A O 1
ATOM 844 N N . LEU A 1 114 ? 8.353 12.275 -9.342 1.00 96.94 114 LEU A N 1
ATOM 845 C CA . LEU A 1 114 ? 9.287 13.012 -8.487 1.00 96.94 114 LEU A CA 1
ATOM 846 C C . LEU A 1 114 ? 8.709 13.374 -7.113 1.00 96.94 114 LEU A C 1
ATOM 848 O O . LEU A 1 114 ? 9.484 13.583 -6.181 1.00 96.94 114 LEU A O 1
ATOM 852 N N . ALA A 1 115 ? 7.382 13.456 -6.993 1.00 97.00 115 ALA A N 1
ATOM 853 C CA . ALA A 1 115 ? 6.664 13.812 -5.764 1.00 97.00 115 ALA A CA 1
ATOM 854 C C . ALA A 1 115 ? 5.832 12.630 -5.241 1.00 97.00 115 ALA A C 1
ATOM 856 O O . ALA A 1 115 ? 4.678 12.776 -4.820 1.00 97.00 115 ALA A O 1
ATOM 857 N N . SER A 1 116 ? 6.404 11.431 -5.333 1.00 96.62 116 SER A N 1
ATOM 858 C CA . SER A 1 116 ? 5.759 10.196 -4.917 1.00 96.62 116 SER A CA 1
ATOM 859 C C . SER A 1 116 ? 6.734 9.188 -4.338 1.00 96.62 116 SER A C 1
ATOM 861 O O . SER A 1 116 ? 7.951 9.225 -4.533 1.00 96.62 116 SER A O 1
ATOM 863 N N . ARG A 1 117 ? 6.152 8.243 -3.608 1.00 95.19 117 ARG A N 1
ATOM 864 C CA . ARG A 1 117 ? 6.812 7.062 -3.079 1.00 95.19 117 ARG A CA 1
ATOM 865 C C . ARG A 1 117 ? 6.348 5.864 -3.875 1.00 95.19 117 ARG A C 1
ATOM 867 O O . ARG A 1 117 ? 5.149 5.665 -4.059 1.00 95.19 117 ARG A O 1
ATOM 874 N N . VAL A 1 118 ? 7.314 5.060 -4.298 1.00 94.00 118 VAL A N 1
ATOM 875 C CA . VAL A 1 118 ? 7.076 3.895 -5.143 1.00 94.00 118 VAL A CA 1
ATOM 876 C C . VAL A 1 118 ? 7.627 2.651 -4.469 1.00 94.00 118 VAL A C 1
ATOM 878 O O . VAL A 1 118 ? 8.767 2.638 -4.000 1.00 94.00 118 VAL A O 1
ATOM 881 N N . ALA A 1 119 ? 6.804 1.610 -4.426 1.00 91.31 119 ALA A N 1
ATOM 882 C CA . ALA A 1 119 ? 7.240 0.242 -4.188 1.00 91.31 119 ALA A CA 1
ATOM 883 C C . ALA A 1 119 ? 7.027 -0.559 -5.470 1.00 91.31 119 ALA A C 1
ATOM 885 O O . ALA A 1 119 ? 6.037 -0.358 -6.170 1.00 91.31 119 ALA A O 1
ATOM 886 N N . CYS A 1 120 ? 7.952 -1.465 -5.768 1.00 90.81 120 CYS A N 1
ATOM 887 C CA . CYS A 1 120 ? 7.842 -2.339 -6.922 1.00 90.81 120 CYS A CA 1
ATOM 888 C C . CYS A 1 120 ? 8.242 -3.770 -6.572 1.00 90.81 120 CYS A C 1
ATOM 890 O O . CYS A 1 120 ? 9.200 -3.995 -5.826 1.00 90.81 120 CYS A O 1
ATOM 892 N N . VAL A 1 121 ? 7.529 -4.735 -7.148 1.00 88.56 121 VAL A N 1
ATOM 893 C CA . VAL A 1 121 ? 7.797 -6.168 -6.997 1.00 88.56 121 VAL A CA 1
ATOM 894 C C . VAL A 1 121 ? 7.996 -6.771 -8.376 1.00 88.56 121 VAL A C 1
ATOM 896 O O . VAL A 1 121 ? 7.075 -6.682 -9.186 1.00 88.56 121 VAL A O 1
ATOM 899 N N . PRO A 1 122 ? 9.155 -7.387 -8.665 1.00 89.69 122 PRO A N 1
ATOM 900 C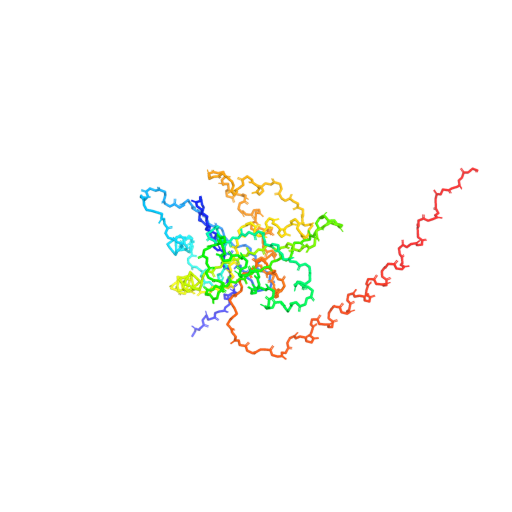 CA . PRO A 1 122 ? 9.323 -8.113 -9.913 1.00 89.69 122 PRO A CA 1
ATOM 901 C C . PRO A 1 122 ? 8.361 -9.301 -9.937 1.00 89.69 122 PRO A C 1
ATOM 903 O O . PRO A 1 122 ? 8.292 -10.070 -8.973 1.00 89.69 122 PRO A O 1
ATOM 906 N N . LEU A 1 123 ? 7.630 -9.449 -11.033 1.00 87.62 123 LEU A N 1
ATOM 907 C CA . LEU A 1 123 ? 6.790 -10.614 -11.262 1.00 87.62 123 LEU A CA 1
ATOM 908 C C . LEU A 1 123 ? 7.645 -11.727 -11.858 1.00 87.62 123 LEU A C 1
ATOM 910 O O . LEU A 1 123 ? 8.560 -11.479 -12.644 1.00 87.62 123 LEU A O 1
ATOM 914 N N . GLN A 1 124 ? 7.394 -12.964 -11.430 1.00 82.88 124 GLN A N 1
ATOM 915 C CA . GLN A 1 124 ? 8.023 -14.101 -12.089 1.00 82.88 124 GLN A CA 1
ATOM 916 C C . GLN A 1 124 ? 7.437 -14.205 -13.495 1.00 82.88 124 GLN A C 1
ATOM 918 O O . GLN A 1 124 ? 6.219 -14.298 -13.646 1.00 82.88 124 GLN A O 1
ATOM 923 N N . ASP A 1 125 ? 8.302 -14.178 -14.510 1.00 74.00 125 ASP A N 1
ATOM 924 C CA . ASP A 1 125 ? 7.876 -14.399 -15.888 1.00 74.00 125 ASP A CA 1
ATOM 925 C C . ASP A 1 125 ? 7.324 -15.822 -16.000 1.00 74.00 125 ASP A C 1
ATOM 927 O O . ASP A 1 125 ? 8.073 -16.800 -16.027 1.00 74.00 125 ASP A O 1
ATOM 931 N N . GLU A 1 126 ? 6.002 -15.949 -16.087 1.00 67.06 126 GLU A N 1
ATOM 932 C CA . GLU A 1 126 ? 5.361 -17.221 -16.438 1.00 67.06 126 GLU A CA 1
ATOM 933 C C . GLU A 1 126 ? 5.547 -17.554 -17.928 1.00 67.06 126 GLU A C 1
ATOM 935 O O . GLU A 1 126 ? 5.285 -18.683 -18.339 1.00 67.06 126 GLU A O 1
ATOM 940 N N . SER A 1 127 ? 6.020 -16.600 -18.743 1.00 53.50 127 SER A N 1
ATOM 941 C CA . SER A 1 127 ? 6.249 -16.777 -20.179 1.00 53.50 127 SER A CA 1
ATOM 942 C C . SER A 1 127 ? 7.751 -16.845 -20.490 1.00 53.50 127 SER A C 1
ATOM 944 O O . SER A 1 127 ? 8.417 -15.813 -20.560 1.00 53.50 127 SER A O 1
ATOM 946 N N . PRO A 1 128 ? 8.326 -18.046 -20.671 1.00 54.00 128 PRO A N 1
ATOM 947 C CA . PRO A 1 128 ? 9.772 -18.211 -20.579 1.00 54.00 128 PRO A CA 1
ATOM 948 C C . PRO A 1 128 ? 10.610 -17.708 -21.770 1.00 54.00 128 PRO A C 1
ATOM 950 O O . PRO A 1 128 ? 11.829 -17.832 -21.686 1.00 54.00 128 PRO A O 1
ATOM 953 N N . ILE A 1 129 ? 10.055 -17.238 -22.904 1.00 58.16 129 ILE A N 1
ATOM 954 C CA . ILE A 1 129 ? 10.865 -17.204 -24.153 1.00 58.16 129 ILE A CA 1
ATOM 955 C C . ILE A 1 129 ? 10.673 -15.983 -25.090 1.00 58.16 129 ILE A C 1
ATOM 957 O O . ILE A 1 129 ? 11.512 -15.797 -25.966 1.00 58.16 129 ILE A O 1
ATOM 961 N N . ALA A 1 130 ? 9.666 -15.106 -24.945 1.00 64.00 130 ALA A N 1
ATOM 962 C CA . ALA A 1 130 ? 9.360 -14.145 -26.032 1.00 64.00 130 ALA A CA 1
ATOM 963 C C . ALA A 1 130 ? 9.293 -12.643 -25.695 1.00 64.00 130 ALA A C 1
ATOM 965 O O . ALA A 1 130 ? 9.312 -11.838 -26.626 1.00 64.00 130 ALA A O 1
ATOM 966 N N . SER A 1 131 ? 9.217 -12.221 -24.431 1.00 77.50 131 SER A N 1
ATOM 967 C CA . SER A 1 131 ? 9.116 -10.791 -24.107 1.00 77.50 131 SER A CA 1
ATOM 968 C C . SER A 1 131 ? 10.496 -10.173 -23.871 1.00 77.50 131 SER A C 1
ATOM 970 O O . SER A 1 131 ? 11.236 -10.588 -22.985 1.00 77.50 131 SER A O 1
ATOM 972 N N . ASN A 1 132 ? 10.836 -9.122 -24.626 1.00 91.38 132 ASN A N 1
ATOM 973 C CA . ASN A 1 132 ? 12.007 -8.272 -24.353 1.00 91.38 132 ASN A CA 1
ATOM 974 C C . ASN A 1 132 ? 11.756 -7.298 -23.177 1.00 91.38 132 ASN A C 1
ATOM 976 O O . ASN A 1 132 ? 12.323 -6.206 -23.117 1.00 91.38 132 ASN A O 1
ATOM 980 N N . SER A 1 133 ? 10.869 -7.669 -22.254 1.00 93.00 133 SER A N 1
ATOM 981 C CA . SER A 1 133 ? 10.442 -6.865 -21.114 1.00 93.00 133 SER A CA 1
ATOM 982 C C . SER A 1 133 ? 10.317 -7.714 -19.854 1.00 93.00 133 SER A C 1
ATOM 984 O O . SER A 1 133 ? 10.116 -8.925 -19.922 1.00 93.00 133 SER A O 1
ATOM 986 N N . ARG A 1 134 ? 10.445 -7.050 -18.706 1.00 92.44 134 ARG A N 1
ATOM 987 C CA . ARG A 1 134 ? 10.198 -7.583 -17.367 1.00 92.44 134 ARG A CA 1
ATOM 988 C C . ARG A 1 134 ? 9.035 -6.837 -16.745 1.00 92.44 134 ARG A C 1
ATOM 990 O O . ARG A 1 134 ? 9.027 -5.605 -16.769 1.00 92.44 134 ARG A O 1
ATOM 997 N N . ASP A 1 135 ? 8.128 -7.586 -16.140 1.00 92.25 135 ASP A N 1
ATOM 998 C CA . ASP A 1 135 ? 6.944 -7.032 -15.501 1.00 92.25 135 ASP A CA 1
ATOM 999 C C . ASP A 1 135 ? 7.174 -6.796 -14.009 1.00 92.25 135 ASP A C 1
ATOM 1001 O O . ASP A 1 135 ? 7.730 -7.629 -13.285 1.00 92.25 135 ASP A O 1
ATOM 1005 N N . PHE A 1 136 ? 6.716 -5.641 -13.540 1.00 92.62 136 PHE A N 1
ATOM 1006 C CA . PHE A 1 136 ? 6.775 -5.241 -12.145 1.00 92.62 136 PHE A CA 1
ATOM 1007 C C . PHE A 1 136 ? 5.388 -4.849 -11.681 1.00 92.62 136 PHE A C 1
ATOM 1009 O O . PHE A 1 136 ? 4.738 -4.024 -12.310 1.00 92.62 136 PHE A O 1
ATOM 1016 N N . LEU A 1 137 ? 4.949 -5.364 -10.539 1.00 92.19 137 LEU A N 1
ATOM 1017 C CA . LEU A 1 137 ? 3.828 -4.753 -9.847 1.00 92.19 137 LEU A CA 1
ATOM 1018 C C . LEU A 1 137 ? 4.320 -3.493 -9.144 1.00 92.19 137 LEU A C 1
ATOM 1020 O O . LEU A 1 137 ? 5.180 -3.579 -8.267 1.00 92.19 137 LEU A O 1
ATOM 1024 N N . VAL A 1 138 ? 3.764 -2.347 -9.503 1.00 93.88 138 VAL A N 1
ATOM 1025 C CA . VAL A 1 138 ? 4.146 -1.040 -8.978 1.00 93.88 138 VAL A CA 1
ATOM 1026 C C . VAL A 1 138 ? 2.998 -0.490 -8.152 1.00 93.88 138 VAL A C 1
ATOM 1028 O O . VAL A 1 138 ? 1.874 -0.451 -8.628 1.00 93.88 138 VAL A O 1
ATOM 1031 N N . THR A 1 139 ? 3.279 -0.039 -6.929 1.00 94.62 139 THR A N 1
ATOM 1032 C CA . THR A 1 139 ? 2.349 0.752 -6.113 1.00 94.62 139 THR A CA 1
ATOM 1033 C C . THR A 1 139 ? 2.932 2.144 -5.911 1.00 94.62 139 THR A C 1
ATOM 1035 O O . THR A 1 139 ? 4.072 2.277 -5.454 1.00 94.62 139 THR A O 1
ATOM 1038 N N . GLN A 1 140 ? 2.142 3.174 -6.210 1.00 95.56 140 GLN A N 1
ATOM 1039 C CA . GLN A 1 140 ? 2.543 4.577 -6.124 1.00 95.56 140 GLN A CA 1
ATOM 1040 C C . GLN A 1 140 ? 1.612 5.358 -5.189 1.00 95.56 140 GLN A C 1
ATOM 1042 O O . GLN A 1 140 ? 0.391 5.210 -5.222 1.00 95.56 140 GLN A O 1
ATOM 1047 N N . VAL A 1 141 ? 2.212 6.190 -4.335 1.00 96.12 141 VAL A N 1
ATOM 1048 C CA . VAL A 1 141 ? 1.518 7.068 -3.380 1.00 96.12 141 VAL A CA 1
ATOM 1049 C C . VAL A 1 141 ? 2.155 8.450 -3.447 1.00 96.12 141 VAL A C 1
ATOM 1051 O O . VAL A 1 141 ? 3.378 8.561 -3.352 1.00 96.12 141 VAL A O 1
ATOM 1054 N N . SER A 1 142 ? 1.357 9.507 -3.605 1.00 96.69 142 SER A N 1
ATOM 1055 C CA . SER A 1 142 ? 1.888 10.876 -3.628 1.00 96.69 142 SER A CA 1
ATOM 1056 C C . SER A 1 142 ? 2.460 11.275 -2.264 1.00 96.69 142 SER A C 1
ATOM 1058 O O . SER A 1 142 ? 1.991 10.817 -1.219 1.00 96.69 142 SER A O 1
ATOM 1060 N N . ASP A 1 143 ? 3.462 12.154 -2.242 1.00 96.12 143 ASP A N 1
ATOM 1061 C CA . ASP A 1 143 ? 4.035 12.635 -0.977 1.00 96.12 143 ASP A CA 1
ATOM 1062 C C . ASP A 1 143 ? 3.003 13.393 -0.127 1.00 96.12 143 ASP A C 1
ATOM 1064 O O . ASP A 1 143 ? 3.002 13.266 1.097 1.00 96.12 143 ASP A O 1
ATOM 1068 N N . ALA A 1 144 ? 2.083 14.122 -0.768 1.00 95.62 144 ALA A N 1
ATOM 1069 C CA . ALA A 1 144 ? 0.984 14.804 -0.088 1.00 95.62 144 ALA A CA 1
ATOM 1070 C C . ALA A 1 144 ? 0.058 13.808 0.627 1.00 95.62 144 ALA A C 1
ATOM 1072 O O . ALA A 1 144 ? -0.191 13.960 1.824 1.00 95.62 144 ALA A O 1
ATOM 1073 N N . GLN A 1 145 ? -0.376 12.755 -0.079 1.00 94.94 145 GLN A N 1
ATOM 1074 C CA . GLN A 1 145 ? -1.189 11.692 0.507 1.00 94.94 145 GLN A CA 1
ATOM 1075 C C . GLN A 1 145 ? -0.413 11.000 1.632 1.00 94.94 145 GLN A C 1
ATOM 1077 O O . GLN A 1 145 ? -0.937 10.849 2.727 1.00 94.94 145 GLN A O 1
ATOM 1082 N N . TRP A 1 146 ? 0.864 10.657 1.433 1.00 94.50 146 TRP A N 1
ATOM 1083 C CA . TRP A 1 146 ? 1.696 10.070 2.489 1.00 94.50 146 TRP A CA 1
ATOM 1084 C C . TRP A 1 146 ? 1.724 10.929 3.764 1.00 94.50 146 TRP A C 1
ATOM 1086 O O . TRP A 1 146 ? 1.520 10.411 4.865 1.00 94.50 146 TRP A O 1
ATOM 1096 N N . SER A 1 147 ? 1.974 12.234 3.631 1.00 95.25 147 SER A N 1
ATOM 1097 C CA . SER A 1 147 ? 2.030 13.167 4.762 1.00 95.25 147 SER A CA 1
ATOM 1098 C C . SER A 1 147 ? 0.690 13.309 5.485 1.00 95.25 147 SER A C 1
ATOM 1100 O O . SER A 1 147 ? 0.673 13.417 6.715 1.00 95.25 147 SER A O 1
ATOM 1102 N N . GLU A 1 148 ? -0.423 13.272 4.754 1.00 95.00 148 GLU A N 1
ATOM 1103 C CA . GLU A 1 148 ? -1.773 13.248 5.323 1.00 95.00 148 GLU A CA 1
ATOM 1104 C C . GLU A 1 148 ? -1.991 11.987 6.175 1.00 95.00 148 GLU A C 1
ATOM 1106 O O . GLU A 1 148 ? -2.390 12.088 7.339 1.00 95.00 148 GLU A O 1
ATOM 1111 N N . LEU A 1 149 ? -1.637 10.807 5.648 1.00 94.81 149 LEU A N 1
ATOM 1112 C CA . LEU A 1 149 ? -1.749 9.535 6.373 1.00 94.81 149 LEU A CA 1
ATOM 1113 C C . LEU A 1 149 ? -0.876 9.526 7.627 1.00 94.81 149 LEU A C 1
ATOM 1115 O O . LEU A 1 149 ? -1.325 9.117 8.697 1.00 94.81 149 LEU A O 1
ATOM 1119 N N . GLU A 1 150 ? 0.372 9.982 7.518 1.00 95.06 150 GLU A N 1
ATOM 1120 C CA . GLU A 1 150 ? 1.295 10.039 8.651 1.00 95.06 150 GLU A CA 1
ATOM 1121 C C . GLU A 1 150 ? 0.753 10.956 9.757 1.00 95.06 150 GLU A C 1
ATOM 1123 O O . GLU A 1 150 ? 0.747 10.566 10.927 1.00 95.06 150 GLU A O 1
ATOM 1128 N N . SER A 1 151 ? 0.210 12.117 9.381 1.00 94.25 151 SER A N 1
ATOM 1129 C CA . SER A 1 151 ? -0.406 13.069 10.311 1.00 94.25 151 SER A CA 1
ATOM 1130 C C . SER A 1 151 ? -1.650 12.489 10.989 1.00 94.25 151 SER A C 1
ATOM 1132 O O . SER A 1 151 ? -1.784 12.597 12.209 1.00 94.25 151 SER A O 1
ATOM 1134 N N . ALA A 1 152 ? -2.525 11.815 10.235 1.00 93.69 152 ALA A N 1
ATOM 1135 C CA . ALA A 1 152 ? -3.711 11.156 10.777 1.00 93.69 152 ALA A CA 1
ATOM 1136 C C . ALA A 1 152 ? -3.332 10.049 11.777 1.00 93.69 152 ALA A C 1
ATOM 1138 O O . ALA A 1 152 ? -3.827 10.023 12.905 1.00 93.69 152 ALA A O 1
ATOM 1139 N N . ILE A 1 153 ? -2.387 9.170 11.422 1.00 94.25 153 ILE A N 1
ATOM 1140 C CA . ILE A 1 153 ? -1.905 8.115 12.325 1.00 94.25 153 ILE A CA 1
ATOM 1141 C C . ILE A 1 153 ? -1.249 8.704 13.581 1.00 94.25 153 ILE A C 1
ATOM 1143 O O . ILE A 1 153 ? -1.491 8.215 14.691 1.00 94.25 153 ILE A O 1
ATOM 1147 N N . GLN A 1 154 ? -0.448 9.760 13.429 1.00 93.69 154 GLN A N 1
ATOM 1148 C CA . GLN A 1 154 ? 0.216 10.421 14.548 1.00 93.69 154 GLN A CA 1
ATOM 1149 C C . GLN A 1 154 ? -0.783 11.107 15.486 1.00 93.69 154 GLN A C 1
ATOM 1151 O O . GLN A 1 154 ? -0.639 10.991 16.704 1.00 93.69 154 GLN A O 1
ATOM 1156 N N . PHE A 1 155 ? -1.818 11.762 14.952 1.00 91.69 155 PHE A N 1
ATOM 1157 C CA . PHE A 1 155 ? -2.901 12.363 15.740 1.00 91.69 155 PHE A CA 1
ATOM 1158 C C . PHE A 1 155 ? -3.600 11.329 16.632 1.00 91.69 155 PHE A C 1
ATOM 1160 O O . PHE A 1 155 ? -3.965 11.600 17.777 1.00 91.69 155 PHE A O 1
ATOM 1167 N N . MET A 1 156 ? -3.710 10.093 16.150 1.00 91.81 156 MET A N 1
ATOM 1168 C CA . MET A 1 156 ? -4.288 8.988 16.908 1.00 91.81 156 MET A CA 1
ATOM 1169 C C . MET A 1 156 ? -3.319 8.370 17.937 1.00 91.81 156 MET A C 1
ATOM 1171 O O . MET A 1 156 ? -3.735 7.546 18.756 1.00 91.81 156 MET A O 1
ATOM 1175 N N . GLY A 1 157 ? -2.058 8.809 17.960 1.00 92.62 157 GLY A N 1
ATOM 1176 C CA . GLY A 1 157 ? -0.999 8.323 18.848 1.00 92.62 157 GLY A CA 1
ATOM 1177 C C . GLY A 1 157 ? -0.212 7.132 18.293 1.00 92.62 157 GLY A C 1
ATOM 1178 O O . GLY A 1 157 ? 0.525 6.495 19.043 1.00 92.62 157 GLY A O 1
ATOM 1179 N N . GLY A 1 158 ? -0.381 6.811 17.008 1.00 93.38 158 GLY A N 1
ATOM 1180 C CA . GLY A 1 158 ? 0.338 5.743 16.321 1.00 93.38 158 GLY A CA 1
ATOM 1181 C C . GLY A 1 158 ? 1.609 6.200 15.612 1.00 93.38 158 GLY A C 1
ATOM 1182 O O . GLY A 1 158 ? 1.959 7.377 15.589 1.00 93.38 158 GLY A O 1
ATOM 1183 N N . MET A 1 159 ? 2.284 5.245 14.974 1.00 94.56 159 MET A N 1
ATOM 1184 C CA . MET A 1 159 ? 3.393 5.495 14.051 1.00 94.56 159 MET A CA 1
ATOM 1185 C C . MET A 1 159 ? 3.169 4.712 12.759 1.00 94.56 159 MET A C 1
ATOM 1187 O O . MET A 1 159 ? 3.168 3.479 12.791 1.00 94.56 159 MET A O 1
ATOM 1191 N N . LEU A 1 160 ? 3.006 5.413 11.635 1.00 94.19 160 LEU A N 1
ATOM 1192 C CA . LEU A 1 160 ? 2.863 4.785 10.324 1.00 94.19 160 LEU A CA 1
ATOM 1193 C C . LEU A 1 160 ? 4.144 4.016 9.967 1.00 94.19 160 LEU A C 1
ATOM 1195 O O . LEU A 1 160 ? 5.243 4.566 10.005 1.00 94.19 160 LEU A O 1
ATOM 1199 N N . GLN A 1 161 ? 4.005 2.730 9.649 1.00 93.19 161 GLN A N 1
ATOM 1200 C CA . GLN A 1 161 ? 5.118 1.833 9.345 1.00 93.19 161 GLN A CA 1
ATOM 1201 C C . GLN A 1 161 ? 5.106 1.371 7.883 1.00 93.19 161 GLN A C 1
ATOM 1203 O O . GLN A 1 161 ? 6.165 1.344 7.252 1.00 93.19 161 GLN A O 1
ATOM 1208 N N . ARG A 1 162 ? 3.940 0.955 7.369 1.00 92.44 162 ARG A N 1
ATOM 1209 C CA . ARG A 1 162 ? 3.795 0.319 6.049 1.00 92.44 162 ARG A CA 1
ATOM 1210 C C . ARG A 1 162 ? 2.501 0.739 5.366 1.00 92.44 162 ARG A C 1
ATOM 1212 O O . ARG A 1 162 ? 1.480 0.869 6.041 1.00 92.44 162 ARG A O 1
ATOM 1219 N N . LEU A 1 163 ? 2.554 0.859 4.043 1.00 92.81 163 LEU A N 1
ATOM 1220 C CA . LEU A 1 163 ? 1.390 0.928 3.161 1.00 92.81 163 LEU A CA 1
ATOM 1221 C C . LEU A 1 163 ? 1.418 -0.252 2.188 1.00 92.81 163 LEU A C 1
ATOM 1223 O O . LEU A 1 163 ? 2.495 -0.632 1.723 1.00 92.81 163 LEU A O 1
ATOM 1227 N N . ALA A 1 164 ? 0.250 -0.799 1.872 1.00 91.25 164 ALA A N 1
ATOM 1228 C CA . ALA A 1 164 ? 0.083 -1.843 0.872 1.00 91.25 164 ALA A CA 1
ATOM 1229 C C . ALA A 1 164 ? -1.242 -1.678 0.121 1.00 91.25 164 ALA A C 1
ATOM 1231 O O . ALA A 1 164 ? -2.224 -1.174 0.669 1.00 91.25 164 ALA A O 1
ATOM 1232 N N . HIS A 1 165 ? -1.274 -2.154 -1.118 1.00 91.62 165 HIS A N 1
ATOM 1233 C CA . HIS A 1 165 ? -2.501 -2.305 -1.891 1.00 91.62 165 HIS A CA 1
ATOM 1234 C C . HIS A 1 165 ? -2.956 -3.776 -1.868 1.00 91.62 165 HIS A C 1
ATOM 1236 O O . HIS A 1 165 ? -2.106 -4.661 -2.010 1.00 91.62 165 HIS A O 1
ATOM 1242 N N . PRO A 1 166 ? -4.260 -4.092 -1.728 1.00 88.19 166 PRO A N 1
ATOM 1243 C CA . PRO A 1 166 ? -4.731 -5.480 -1.698 1.00 88.19 166 PRO A CA 1
ATOM 1244 C C . PRO A 1 166 ? -4.328 -6.326 -2.910 1.00 88.19 166 PRO A C 1
ATOM 1246 O O . PRO A 1 166 ? -3.991 -7.499 -2.752 1.00 88.19 166 PRO A O 1
ATOM 1249 N N . ALA A 1 167 ? -4.301 -5.733 -4.111 1.00 84.44 167 ALA A N 1
ATOM 1250 C CA . ALA A 1 167 ? -3.882 -6.439 -5.327 1.00 84.44 167 ALA A CA 1
ATOM 1251 C C . ALA A 1 167 ? -2.441 -6.968 -5.227 1.00 84.44 167 ALA A C 1
ATOM 1253 O O . ALA A 1 167 ? -2.133 -8.035 -5.755 1.00 84.44 167 ALA A O 1
ATOM 1254 N N . ALA A 1 168 ? -1.577 -6.277 -4.476 1.00 79.31 168 ALA A N 1
ATOM 1255 C CA . ALA A 1 168 ? -0.201 -6.707 -4.280 1.00 79.31 168 ALA A CA 1
ATOM 1256 C C . ALA A 1 168 ? -0.076 -7.991 -3.470 1.00 79.31 168 ALA A C 1
ATOM 1258 O O . ALA A 1 168 ? 0.899 -8.722 -3.637 1.00 79.31 168 ALA A O 1
ATOM 1259 N N . VAL A 1 169 ? -1.065 -8.312 -2.638 1.00 74.75 169 VAL A N 1
ATOM 1260 C CA . VAL A 1 169 ? -1.053 -9.567 -1.889 1.00 74.75 169 VAL A CA 1
ATOM 1261 C C . VAL A 1 169 ? -1.424 -10.745 -2.777 1.00 74.75 169 VAL A C 1
ATOM 1263 O O . VAL A 1 169 ? -0.729 -11.756 -2.742 1.00 74.75 169 VAL A O 1
ATOM 1266 N N . GLN A 1 170 ? -2.443 -10.600 -3.624 1.00 74.38 170 GLN A N 1
ATOM 1267 C CA . GLN A 1 170 ? -2.850 -11.659 -4.556 1.00 74.38 170 GLN A CA 1
ATOM 1268 C C . GLN A 1 170 ? -1.709 -12.024 -5.511 1.00 74.38 170 GLN A C 1
ATOM 1270 O O . GLN A 1 170 ? -1.384 -13.193 -5.716 1.00 74.38 170 GLN A O 1
ATOM 1275 N N . ILE A 1 171 ? -1.051 -11.000 -6.052 1.00 74.94 171 ILE A N 1
ATOM 1276 C CA . ILE A 1 171 ? 0.049 -11.173 -6.996 1.00 74.94 171 ILE A CA 1
ATOM 1277 C C . ILE A 1 171 ? 1.286 -11.756 -6.299 1.00 74.94 171 ILE A C 1
ATOM 1279 O O . ILE A 1 171 ? 1.938 -12.648 -6.848 1.00 74.94 171 ILE A O 1
ATOM 1283 N N . ALA A 1 172 ? 1.578 -11.329 -5.064 1.00 67.00 172 ALA A N 1
ATOM 1284 C CA . ALA A 1 172 ? 2.648 -11.917 -4.263 1.00 67.00 172 ALA A CA 1
ATOM 1285 C C . ALA A 1 172 ? 2.388 -13.391 -3.942 1.00 67.00 172 ALA A C 1
ATOM 1287 O O . ALA A 1 172 ? 3.313 -14.190 -4.024 1.00 67.00 172 ALA A O 1
ATOM 1288 N N . GLN A 1 173 ? 1.151 -13.775 -3.614 1.00 71.19 173 GLN A N 1
ATOM 1289 C CA . GLN A 1 173 ? 0.804 -15.175 -3.359 1.00 71.19 173 GLN A CA 1
ATOM 1290 C C . GLN A 1 173 ? 1.079 -16.050 -4.582 1.00 71.19 173 GLN A C 1
ATOM 1292 O O . GLN A 1 173 ? 1.766 -17.065 -4.452 1.00 71.19 173 GLN A O 1
ATOM 1297 N N . LYS A 1 174 ? 0.636 -15.604 -5.766 1.00 74.31 174 LYS A N 1
ATOM 1298 C CA . LYS A 1 174 ? 0.896 -16.297 -7.034 1.00 74.31 174 LYS A CA 1
ATOM 1299 C C . LYS A 1 174 ? 2.398 -16.426 -7.303 1.00 74.31 174 LYS A C 1
ATOM 1301 O O . LYS A 1 174 ? 2.894 -17.519 -7.552 1.00 74.31 174 LYS A O 1
ATOM 1306 N N . SER A 1 175 ? 3.131 -15.322 -7.161 1.00 66.06 175 SER A N 1
ATOM 1307 C CA . SER A 1 175 ? 4.572 -15.257 -7.452 1.00 66.06 175 SER A CA 1
ATOM 1308 C C . SER A 1 175 ? 5.430 -16.041 -6.453 1.00 66.06 175 SER A C 1
ATOM 1310 O O . SER A 1 175 ? 6.517 -16.497 -6.791 1.00 66.06 175 SER A O 1
ATOM 1312 N N . LEU A 1 176 ? 4.971 -16.197 -5.209 1.00 62.50 176 LEU A N 1
ATOM 1313 C CA . LEU A 1 176 ? 5.667 -16.955 -4.166 1.00 62.50 176 LEU A CA 1
ATOM 1314 C C . LEU A 1 176 ? 5.304 -18.447 -4.168 1.00 62.50 176 LEU A C 1
ATOM 1316 O O . LEU A 1 176 ? 5.801 -19.182 -3.314 1.00 62.50 176 LEU A O 1
ATOM 1320 N N . GLY A 1 177 ? 4.435 -18.898 -5.081 1.00 66.19 177 GLY A N 1
ATOM 1321 C CA . GLY A 1 177 ? 3.921 -20.268 -5.082 1.00 66.19 177 GLY A CA 1
ATOM 1322 C C . GLY A 1 177 ? 3.172 -20.615 -3.792 1.00 66.19 177 GLY A C 1
ATOM 1323 O O . GLY A 1 177 ? 3.121 -21.781 -3.398 1.00 66.19 177 GLY A O 1
ATOM 1324 N N . LEU A 1 178 ? 2.635 -19.605 -3.097 1.00 61.78 178 LEU A N 1
ATOM 1325 C CA . LEU A 1 178 ? 1.771 -19.836 -1.949 1.00 61.78 178 LEU A CA 1
ATOM 1326 C C . LEU A 1 178 ? 0.449 -20.418 -2.465 1.00 61.78 178 LEU A C 1
ATOM 1328 O O . LEU A 1 178 ? -0.003 -20.017 -3.540 1.00 61.78 178 LEU A O 1
ATOM 1332 N N . PRO A 1 179 ? -0.164 -21.371 -1.740 1.00 62.16 179 PRO A N 1
ATOM 1333 C CA . PRO A 1 179 ? -1.410 -21.986 -2.173 1.00 62.16 179 PRO A CA 1
ATOM 1334 C C . PRO A 1 179 ? -2.439 -20.899 -2.480 1.00 62.16 179 PRO A C 1
ATOM 1336 O O . PRO A 1 179 ? -2.687 -20.017 -1.658 1.00 62.16 179 PRO A O 1
ATOM 1339 N N . GLU A 1 180 ? -2.998 -20.947 -3.689 1.00 58.47 180 GLU A N 1
ATOM 1340 C CA . GLU A 1 180 ? -3.991 -19.981 -4.139 1.00 58.47 180 GLU A CA 1
ATOM 1341 C C . GLU A 1 180 ? -5.210 -20.078 -3.223 1.00 58.47 180 GLU A C 1
ATOM 1343 O O . GLU A 1 180 ? -5.945 -21.067 -3.230 1.00 58.47 180 GLU A O 1
ATOM 1348 N N . VAL A 1 181 ? -5.435 -19.047 -2.414 1.00 56.88 181 VAL A N 1
ATOM 1349 C CA . VAL A 1 181 ? -6.594 -18.993 -1.526 1.00 56.88 181 VAL A CA 1
ATOM 1350 C C . VAL A 1 181 ? -7.804 -18.661 -2.399 1.00 56.88 181 VAL A C 1
ATOM 1352 O O . VAL A 1 181 ? -8.129 -17.497 -2.629 1.00 56.88 181 VAL A O 1
ATOM 1355 N N . HIS A 1 182 ? -8.468 -19.698 -2.922 1.00 44.50 182 HIS A N 1
ATOM 1356 C CA . HIS A 1 182 ? -9.536 -19.621 -3.935 1.00 44.50 182 HIS A CA 1
ATOM 1357 C C . HIS A 1 182 ? -10.702 -18.665 -3.589 1.00 44.50 182 HIS A C 1
ATOM 1359 O O . HIS A 1 182 ? -11.494 -18.316 -4.461 1.00 44.50 182 HIS A O 1
ATOM 1365 N N . ARG A 1 183 ? -10.821 -18.202 -2.337 1.00 53.19 183 ARG A N 1
ATOM 1366 C CA . ARG A 1 183 ? -11.875 -17.279 -1.880 1.00 53.19 183 ARG A CA 1
ATOM 1367 C C . ARG A 1 183 ? -11.539 -15.789 -1.988 1.00 53.19 183 ARG A C 1
ATOM 1369 O O . ARG A 1 183 ? -12.441 -14.973 -1.830 1.00 53.19 183 ARG A O 1
ATOM 1376 N N . GLN A 1 184 ? -10.295 -15.401 -2.278 1.00 49.88 184 GLN A N 1
ATOM 1377 C CA . GLN A 1 184 ? -9.920 -13.978 -2.283 1.00 49.88 184 GLN A CA 1
ATOM 1378 C C . GLN A 1 184 ? -10.533 -13.190 -3.450 1.00 49.88 184 GLN A C 1
ATOM 1380 O O . GLN A 1 184 ? -10.852 -12.017 -3.290 1.00 49.88 184 GLN A O 1
ATOM 1385 N N . LYS A 1 185 ? -10.750 -13.820 -4.611 1.00 45.66 185 LYS A N 1
ATOM 1386 C CA . LYS A 1 185 ? -11.205 -13.137 -5.838 1.00 45.66 185 LYS A CA 1
ATOM 1387 C C . LYS A 1 185 ? -12.622 -12.548 -5.726 1.00 45.66 185 LYS A C 1
ATOM 1389 O O . LYS A 1 185 ? -12.886 -11.491 -6.295 1.00 45.66 185 LYS A O 1
ATOM 1394 N N . ALA A 1 186 ? -13.503 -13.189 -4.955 1.00 45.16 186 ALA A N 1
ATOM 1395 C CA . ALA A 1 186 ? -14.868 -12.715 -4.691 1.00 45.16 186 ALA A CA 1
ATOM 1396 C C . ALA A 1 186 ? -14.915 -11.553 -3.680 1.00 45.16 186 ALA A C 1
ATOM 1398 O O . ALA A 1 186 ? -15.839 -10.750 -3.684 1.00 45.16 186 ALA A O 1
ATOM 1399 N N . LEU A 1 187 ? -13.897 -11.447 -2.823 1.00 45.66 187 LEU A N 1
ATOM 1400 C CA . LEU A 1 187 ? -13.886 -10.537 -1.681 1.00 45.66 187 LEU A CA 1
ATOM 1401 C C . LEU A 1 187 ? -13.699 -9.062 -2.064 1.00 45.66 187 LEU A C 1
ATOM 1403 O O . LEU A 1 187 ? -14.190 -8.172 -1.376 1.00 45.66 187 LEU A O 1
ATOM 1407 N N . TRP A 1 188 ? -12.948 -8.810 -3.137 1.00 47.81 188 TRP A N 1
ATOM 1408 C CA . TRP A 1 188 ? -12.573 -7.457 -3.568 1.00 47.81 188 TRP A CA 1
ATOM 1409 C C . TRP A 1 188 ? -13.378 -6.965 -4.773 1.00 47.81 188 TRP A C 1
ATOM 1411 O O . TRP A 1 188 ? -13.264 -5.799 -5.136 1.00 47.81 188 TRP A O 1
ATOM 1421 N N . SER A 1 189 ? -14.154 -7.848 -5.408 1.00 41.59 189 SER A N 1
ATOM 1422 C CA . SER A 1 189 ? -14.925 -7.544 -6.617 1.00 41.59 189 SER A CA 1
ATOM 1423 C C . SER A 1 189 ? -16.386 -7.193 -6.331 1.00 41.59 189 SER A C 1
ATOM 1425 O O . SER A 1 189 ? -16.978 -6.459 -7.117 1.00 41.59 189 SER A O 1
ATOM 1427 N N . GLU A 1 190 ? -16.954 -7.643 -5.205 1.00 47.25 190 GLU A N 1
ATOM 1428 C CA . GLU A 1 190 ? -18.354 -7.379 -4.862 1.00 47.25 190 GLU A CA 1
ATOM 1429 C C . GLU A 1 190 ? -18.505 -6.690 -3.493 1.00 47.25 190 GLU A C 1
ATOM 1431 O O . GLU A 1 190 ? -18.221 -7.298 -2.454 1.00 47.25 190 GLU A O 1
ATOM 1436 N N . PRO A 1 191 ? -18.980 -5.429 -3.448 1.00 46.34 191 PRO A N 1
ATOM 1437 C CA . PRO A 1 191 ? -19.328 -4.786 -2.188 1.00 46.34 191 PRO A CA 1
ATOM 1438 C C . PRO A 1 191 ? -20.495 -5.539 -1.525 1.00 46.34 191 PRO A C 1
ATOM 1440 O O . PRO A 1 191 ? -21.569 -5.662 -2.105 1.00 46.34 191 PRO A O 1
ATOM 1443 N N . GLY A 1 192 ? -20.287 -6.039 -0.300 1.00 52.38 192 GLY A N 1
ATOM 1444 C CA . GLY A 1 192 ? -21.345 -6.633 0.535 1.00 52.38 192 GLY A CA 1
ATOM 1445 C C . GLY A 1 192 ? -21.202 -8.121 0.886 1.00 52.38 192 GLY A C 1
ATOM 1446 O O . GLY A 1 192 ? -21.939 -8.593 1.746 1.00 52.38 192 GLY A O 1
ATOM 1447 N N . ASN A 1 193 ? -20.236 -8.854 0.318 1.00 51.31 193 ASN A N 1
ATOM 1448 C CA . ASN A 1 193 ? -20.030 -10.292 0.590 1.00 51.31 193 ASN A CA 1
ATOM 1449 C C . ASN A 1 193 ? -18.991 -10.588 1.699 1.00 51.31 193 ASN A C 1
ATOM 1451 O O . ASN A 1 193 ? -18.313 -11.618 1.698 1.00 51.31 193 ASN A O 1
ATOM 1455 N N . PHE A 1 194 ? -18.845 -9.683 2.670 1.00 55.25 194 PHE A N 1
ATOM 1456 C CA . PHE A 1 194 ? -17.831 -9.794 3.720 1.00 55.25 194 PHE A CA 1
ATOM 1457 C C . PHE A 1 194 ? -18.389 -10.494 4.967 1.00 55.25 194 PHE A C 1
ATOM 1459 O O . PHE A 1 194 ? -19.226 -9.937 5.674 1.00 55.25 194 PHE A O 1
ATOM 1466 N N . SER A 1 195 ? -17.920 -11.711 5.267 1.00 61.59 195 SER A N 1
ATOM 1467 C CA . SER A 1 195 ? -18.226 -12.371 6.547 1.00 61.59 195 SER A CA 1
ATOM 1468 C C . SER A 1 195 ? -17.080 -12.170 7.553 1.00 61.59 195 SER A C 1
ATOM 1470 O O . SER A 1 195 ? -15.915 -12.251 7.156 1.00 61.59 195 SER A O 1
ATOM 1472 N N . PRO A 1 196 ? -17.356 -11.961 8.856 1.00 55.47 196 PRO A N 1
ATOM 1473 C CA . PRO A 1 196 ? -16.311 -11.767 9.868 1.00 55.47 196 PRO A CA 1
ATOM 1474 C C . PRO A 1 196 ? -15.272 -12.900 9.926 1.00 55.47 196 PRO A C 1
ATOM 1476 O O . PRO A 1 196 ? -14.085 -12.635 10.082 1.00 55.47 196 PRO A O 1
ATOM 1479 N N . GLY A 1 197 ? -15.691 -14.157 9.726 1.00 68.00 197 GLY A N 1
ATOM 1480 C CA . GLY A 1 197 ? -14.776 -15.307 9.733 1.00 68.00 197 GLY A CA 1
ATOM 1481 C C . GLY A 1 197 ? -13.791 -15.326 8.559 1.00 68.00 197 GLY A C 1
ATOM 1482 O O . GLY A 1 197 ? -12.692 -15.856 8.684 1.00 68.00 197 GLY A O 1
ATOM 1483 N N . LEU A 1 198 ? -14.154 -14.706 7.435 1.00 64.12 198 LEU A N 1
ATOM 1484 C CA . LEU A 1 198 ? -13.296 -14.608 6.255 1.00 64.12 198 LEU A CA 1
ATOM 1485 C C . LEU A 1 198 ? -12.164 -13.591 6.459 1.00 64.12 198 LEU A C 1
ATOM 1487 O O . LEU A 1 198 ? -11.061 -13.791 5.959 1.00 64.12 198 LEU A O 1
ATOM 1491 N N . LEU A 1 199 ? -12.412 -12.534 7.240 1.00 66.38 199 LEU A N 1
ATOM 1492 C CA . LEU A 1 199 ? -11.382 -11.570 7.621 1.00 66.38 199 LEU A CA 1
ATOM 1493 C C . LEU A 1 199 ? -10.303 -12.216 8.490 1.00 66.38 199 LEU A C 1
ATOM 1495 O O . LEU A 1 199 ? -9.121 -11.981 8.265 1.00 66.38 199 LEU A O 1
ATOM 1499 N N . ASP A 1 200 ? -10.700 -13.048 9.451 1.00 67.25 200 ASP A N 1
ATOM 1500 C CA . ASP A 1 200 ? -9.759 -13.760 10.318 1.00 67.25 200 ASP A CA 1
ATOM 1501 C C . ASP A 1 200 ? -8.859 -14.714 9.519 1.00 67.25 200 ASP A C 1
ATOM 1503 O O . ASP A 1 200 ? -7.650 -14.755 9.754 1.00 67.25 200 ASP A O 1
ATOM 1507 N N . GLU A 1 201 ? -9.426 -15.443 8.552 1.00 67.00 201 GLU A N 1
ATOM 1508 C CA . GLU A 1 201 ? -8.692 -16.353 7.661 1.00 67.00 201 GLU A CA 1
ATOM 1509 C C . GLU A 1 201 ? -7.672 -15.580 6.805 1.00 67.00 201 GLU A C 1
ATOM 1511 O O . GLU A 1 201 ? -6.478 -15.881 6.820 1.00 67.00 201 GLU A O 1
ATOM 1516 N N . LEU A 1 202 ? -8.107 -14.485 6.170 1.00 68.00 202 LEU A N 1
ATOM 1517 C CA . LEU A 1 202 ? -7.230 -13.596 5.402 1.00 68.00 202 LEU A CA 1
ATOM 1518 C C . LEU A 1 202 ? -6.108 -13.007 6.253 1.00 68.00 202 LEU A C 1
ATOM 1520 O O . LEU A 1 202 ? -4.951 -12.992 5.842 1.00 68.00 202 LEU A O 1
ATOM 1524 N N . LEU A 1 203 ? -6.425 -12.518 7.450 1.00 71.12 203 LEU A N 1
ATOM 1525 C CA . LEU A 1 203 ? -5.429 -11.919 8.331 1.00 71.12 203 LEU A CA 1
ATOM 1526 C C . LEU A 1 203 ? -4.375 -12.933 8.771 1.00 71.12 203 LEU A C 1
ATOM 1528 O O . LEU A 1 203 ? -3.226 -12.540 8.962 1.00 71.12 203 LEU A O 1
ATOM 1532 N N . GLN A 1 204 ? -4.728 -14.214 8.909 1.00 69.75 204 GLN A N 1
ATOM 1533 C CA . GLN A 1 204 ? -3.754 -15.268 9.192 1.00 69.75 204 GLN A CA 1
ATOM 1534 C C . GLN A 1 204 ? -2.812 -15.514 8.011 1.00 69.75 204 GLN A C 1
ATOM 1536 O O . GLN A 1 204 ? -1.604 -15.608 8.232 1.00 69.75 204 GLN A O 1
ATOM 1541 N N . ASP A 1 205 ? -3.325 -15.517 6.781 1.00 66.75 205 ASP A N 1
ATOM 1542 C CA . ASP A 1 205 ? -2.506 -15.662 5.570 1.00 66.75 205 ASP A CA 1
ATOM 1543 C C . ASP A 1 205 ? -1.608 -14.446 5.321 1.00 66.75 205 ASP A C 1
ATOM 1545 O O . ASP A 1 205 ? -0.501 -14.559 4.794 1.00 66.75 205 ASP A O 1
ATOM 1549 N N . TRP A 1 206 ? -2.073 -13.260 5.715 1.00 64.75 206 TRP A N 1
ATOM 1550 C CA . TRP A 1 206 ? -1.354 -12.005 5.516 1.00 64.75 206 TRP A CA 1
ATOM 1551 C C . TRP A 1 206 ? -0.376 -11.720 6.655 1.00 64.75 206 TRP A C 1
ATOM 1553 O O . TRP A 1 206 ? 0.564 -10.939 6.482 1.00 64.75 206 TRP A O 1
ATOM 1563 N N . LEU A 1 207 ? -0.550 -12.364 7.813 1.00 65.88 207 LEU A N 1
ATOM 1564 C CA . LEU A 1 207 ? 0.292 -12.177 8.989 1.00 65.88 207 LEU A CA 1
ATOM 1565 C C . LEU A 1 207 ? 1.786 -12.328 8.667 1.00 65.88 207 LEU A C 1
ATOM 1567 O O . LEU A 1 207 ? 2.545 -11.433 9.043 1.00 65.88 207 LEU A O 1
ATOM 1571 N N . PRO A 1 208 ? 2.260 -13.369 7.951 1.00 62.50 208 PRO A N 1
ATOM 1572 C CA . PRO A 1 208 ? 3.678 -13.501 7.626 1.00 62.50 208 PRO A CA 1
ATOM 1573 C C . PRO A 1 208 ? 4.189 -12.349 6.752 1.00 62.50 208 PRO A C 1
ATOM 1575 O O . PRO A 1 208 ? 5.299 -11.870 6.967 1.00 62.50 208 PRO A O 1
ATOM 1578 N N . ILE A 1 209 ? 3.367 -11.848 5.824 1.00 60.91 209 ILE A N 1
ATOM 1579 C CA . ILE A 1 209 ? 3.714 -10.743 4.915 1.00 60.91 209 ILE A CA 1
ATOM 1580 C C . ILE A 1 209 ? 3.816 -9.425 5.698 1.00 60.91 209 ILE A C 1
ATOM 1582 O O . ILE A 1 209 ? 4.814 -8.706 5.616 1.00 60.91 209 ILE A O 1
ATOM 1586 N N . ILE A 1 210 ? 2.811 -9.131 6.527 1.00 56.69 210 ILE A N 1
ATOM 1587 C CA . ILE A 1 210 ? 2.709 -7.884 7.299 1.00 56.69 210 ILE A CA 1
ATOM 1588 C C . ILE A 1 210 ? 3.733 -7.839 8.434 1.00 56.69 210 ILE A C 1
ATOM 1590 O O . ILE A 1 210 ? 4.162 -6.756 8.832 1.00 56.69 210 ILE A O 1
ATOM 1594 N N . THR A 1 211 ? 4.149 -8.993 8.953 1.00 58.62 211 THR A N 1
ATOM 1595 C CA . THR A 1 211 ? 5.004 -9.080 10.144 1.00 58.62 211 THR A CA 1
ATOM 1596 C C . THR A 1 211 ? 6.440 -9.486 9.831 1.00 58.62 211 THR A C 1
ATOM 1598 O O . THR A 1 211 ? 7.292 -9.396 10.719 1.00 58.62 211 THR A O 1
ATOM 1601 N N . SER A 1 212 ? 6.741 -9.852 8.575 1.00 55.84 212 SER A N 1
ATOM 1602 C CA . SER A 1 212 ? 8.104 -10.158 8.143 1.00 55.84 212 SER A CA 1
ATOM 1603 C C . SER A 1 212 ? 9.037 -8.977 8.444 1.00 55.84 212 SER A C 1
ATOM 1605 O O . SER A 1 212 ? 8.748 -7.847 8.030 1.00 55.84 212 SER A O 1
ATOM 1607 N N . PRO A 1 213 ? 10.156 -9.203 9.156 1.00 44.88 213 PRO A N 1
ATOM 1608 C CA . PRO A 1 213 ? 11.162 -8.182 9.415 1.00 44.88 213 PRO A CA 1
ATOM 1609 C C . PRO A 1 213 ? 12.056 -7.895 8.198 1.00 44.88 213 PRO A C 1
ATOM 1611 O O . PRO A 1 213 ? 12.888 -6.999 8.280 1.00 44.88 213 PRO A O 1
ATOM 1614 N N . SER A 1 214 ? 11.925 -8.638 7.091 1.00 42.09 214 SER A N 1
ATOM 1615 C CA . SER A 1 214 ? 12.834 -8.511 5.950 1.00 42.09 214 SER A CA 1
ATOM 1616 C C . SER A 1 214 ? 12.655 -7.187 5.208 1.00 42.09 214 SER A C 1
ATOM 1618 O O . SER A 1 214 ? 11.549 -6.861 4.783 1.00 42.09 214 SER A O 1
ATOM 1620 N N . GLU A 1 215 ? 13.761 -6.499 4.925 1.00 41.59 215 GLU A N 1
ATOM 1621 C CA . GLU A 1 215 ? 13.839 -5.408 3.936 1.00 41.59 215 GLU A CA 1
ATOM 1622 C C . GLU A 1 215 ? 13.399 -5.859 2.521 1.00 41.59 215 GLU A C 1
ATOM 1624 O O . GLU A 1 215 ? 13.114 -5.028 1.668 1.00 41.59 215 GLU A O 1
ATOM 1629 N N . ASN A 1 216 ? 13.257 -7.175 2.300 1.00 36.47 216 ASN A N 1
ATOM 1630 C CA . ASN A 1 216 ? 12.897 -7.809 1.028 1.00 36.47 216 ASN A CA 1
ATOM 1631 C C . ASN A 1 216 ? 11.395 -8.108 0.843 1.00 36.47 216 ASN A C 1
ATOM 1633 O O . ASN A 1 216 ? 11.027 -8.727 -0.153 1.00 36.47 216 ASN A O 1
ATOM 1637 N N . SER A 1 217 ? 10.502 -7.712 1.762 1.00 37.94 217 SER A N 1
ATOM 1638 C CA . SER A 1 217 ? 9.051 -7.811 1.503 1.00 37.94 217 SER A CA 1
ATOM 1639 C C . SER A 1 217 ? 8.656 -6.700 0.527 1.00 37.94 217 SER A C 1
ATOM 1641 O O . SER A 1 217 ? 8.331 -5.589 0.945 1.00 37.94 217 SER A O 1
ATOM 1643 N N . ALA A 1 218 ? 8.774 -7.002 -0.765 1.00 38.12 218 ALA A N 1
ATOM 1644 C CA . ALA A 1 218 ? 8.751 -6.055 -1.876 1.00 38.12 218 ALA A CA 1
ATOM 1645 C C . ALA A 1 218 ? 7.404 -5.319 -2.070 1.00 38.12 218 ALA A C 1
ATOM 1647 O O . ALA A 1 218 ? 7.388 -4.234 -2.637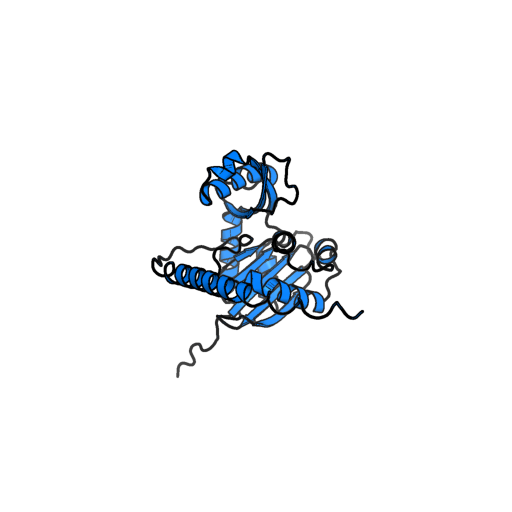 1.00 38.12 218 ALA A O 1
ATOM 1648 N N . CYS A 1 219 ? 6.283 -5.840 -1.550 1.00 41.81 219 CYS A N 1
ATOM 1649 C CA . CYS A 1 219 ? 4.944 -5.252 -1.752 1.00 41.81 219 CYS A CA 1
ATOM 1650 C C . CYS A 1 219 ? 4.577 -4.090 -0.807 1.00 41.81 219 CYS A C 1
ATOM 1652 O O . CYS A 1 219 ? 3.437 -3.630 -0.833 1.00 41.81 219 CYS A O 1
ATOM 1654 N N . CYS A 1 220 ? 5.482 -3.641 0.065 1.00 42.50 220 CYS A N 1
ATOM 1655 C CA . CYS A 1 220 ? 5.180 -2.613 1.064 1.00 42.50 220 CYS A CA 1
ATOM 1656 C C . CYS A 1 220 ? 5.963 -1.328 0.779 1.00 42.50 220 CYS A C 1
ATOM 1658 O O . CYS A 1 220 ? 7.191 -1.359 0.706 1.00 42.50 220 CYS A O 1
ATOM 1660 N N . ILE A 1 221 ? 5.285 -0.178 0.723 1.00 45.44 221 ILE A N 1
ATOM 1661 C CA . ILE A 1 221 ? 5.977 1.117 0.797 1.00 45.44 221 ILE A CA 1
ATOM 1662 C C . ILE A 1 221 ? 6.418 1.310 2.253 1.00 45.44 221 ILE A C 1
ATOM 1664 O O . ILE A 1 221 ? 5.588 1.368 3.168 1.00 45.44 221 ILE A O 1
ATOM 1668 N N . TYR A 1 222 ? 7.732 1.377 2.481 1.00 39.34 222 TYR A N 1
ATOM 1669 C CA . TYR A 1 222 ? 8.315 1.539 3.814 1.00 39.34 222 TYR A CA 1
ATOM 1670 C C . TYR A 1 222 ? 8.480 3.011 4.193 1.00 39.34 222 TYR A C 1
ATOM 1672 O O . TYR A 1 222 ? 9.025 3.820 3.441 1.00 39.34 222 TYR A O 1
ATOM 1680 N N . ALA A 1 223 ? 8.123 3.333 5.436 1.00 31.80 223 ALA A N 1
ATOM 1681 C CA . ALA A 1 223 ? 8.552 4.557 6.096 1.00 31.80 223 ALA A CA 1
ATOM 1682 C C . ALA A 1 223 ? 10.010 4.405 6.581 1.00 31.80 223 ALA A C 1
ATOM 1684 O O . ALA A 1 223 ? 10.251 3.987 7.716 1.00 31.80 223 ALA A O 1
ATOM 1685 N N . ILE A 1 224 ? 11.013 4.716 5.752 1.00 29.16 224 ILE A N 1
ATOM 1686 C CA . ILE A 1 224 ? 12.404 4.779 6.237 1.00 29.16 224 ILE A CA 1
ATOM 1687 C C . ILE A 1 224 ? 12.638 6.149 6.881 1.00 29.16 224 ILE A C 1
ATOM 1689 O O . ILE A 1 224 ? 12.949 7.128 6.208 1.00 29.16 224 ILE A O 1
ATOM 1693 N N . LYS A 1 225 ? 12.551 6.219 8.213 1.00 28.97 225 LYS A N 1
ATOM 1694 C CA . LYS A 1 225 ? 13.163 7.315 8.975 1.00 28.97 225 LYS A CA 1
ATOM 1695 C C . LYS A 1 225 ? 14.639 6.962 9.166 1.00 28.97 225 LYS A C 1
ATOM 1697 O O . LYS A 1 225 ? 14.957 6.078 9.958 1.00 28.97 225 LYS A O 1
ATOM 1702 N N . GLN A 1 226 ? 15.535 7.604 8.408 1.00 30.50 226 GLN A N 1
ATOM 1703 C CA . GLN A 1 226 ? 16.983 7.382 8.503 1.00 30.50 226 GLN A CA 1
ATOM 1704 C C . GLN A 1 226 ? 17.466 7.521 9.958 1.00 30.50 226 GLN A C 1
ATOM 1706 O O . GLN A 1 226 ? 17.567 8.622 10.499 1.00 30.50 226 GLN A O 1
ATOM 1711 N N . ARG A 1 227 ? 17.838 6.400 10.580 1.00 29.28 227 ARG A N 1
ATOM 1712 C CA . ARG A 1 227 ? 18.791 6.377 11.692 1.00 29.28 227 ARG A CA 1
ATOM 1713 C C . ARG A 1 227 ? 19.788 5.248 11.457 1.00 29.28 227 ARG A C 1
ATOM 1715 O O . ARG A 1 227 ? 19.439 4.076 11.463 1.00 29.28 227 ARG A O 1
ATOM 1722 N N . SER A 1 228 ? 21.021 5.673 11.199 1.00 36.53 228 SER A N 1
ATOM 1723 C CA . SER A 1 228 ? 22.242 4.899 10.971 1.00 36.53 228 SER A CA 1
ATOM 1724 C C . SER A 1 228 ? 22.350 3.626 11.823 1.00 36.53 228 SER A C 1
ATOM 1726 O O . SER A 1 228 ? 22.441 3.725 13.045 1.00 36.53 228 SER A O 1
ATOM 1728 N N . VAL A 1 229 ? 22.421 2.445 11.194 1.00 32.56 229 VAL A N 1
ATOM 1729 C CA . VAL A 1 229 ? 22.893 1.208 11.847 1.00 32.56 229 VAL A CA 1
ATOM 1730 C C . VAL A 1 229 ? 23.780 0.413 10.884 1.00 32.56 229 VAL A C 1
ATOM 1732 O O . VAL A 1 229 ? 23.348 -0.460 10.144 1.00 32.56 229 VAL A O 1
ATOM 1735 N N . ARG A 1 230 ? 25.080 0.712 10.930 1.00 35.47 230 ARG A N 1
ATOM 1736 C CA . ARG A 1 230 ? 26.170 0.043 10.197 1.00 35.47 230 ARG A CA 1
ATOM 1737 C C . ARG A 1 230 ? 26.577 -1.334 10.775 1.00 35.47 230 ARG A C 1
ATOM 1739 O O . ARG A 1 230 ? 27.729 -1.719 10.620 1.00 35.47 230 ARG A O 1
ATOM 1746 N N . LYS A 1 231 ? 25.712 -2.073 11.489 1.00 30.11 231 LYS A N 1
ATOM 1747 C CA . LYS A 1 231 ? 26.163 -3.261 12.261 1.00 30.11 231 LYS A CA 1
ATOM 1748 C C . LYS A 1 231 ? 25.380 -4.577 12.129 1.00 30.11 231 LYS A C 1
ATOM 1750 O O . LYS A 1 231 ? 25.831 -5.552 12.716 1.00 30.11 231 LYS A O 1
ATOM 1755 N N . GLU A 1 232 ? 24.320 -4.686 11.326 1.00 35.84 232 GLU A N 1
ATOM 1756 C CA . GLU A 1 232 ? 23.571 -5.964 11.214 1.00 35.84 232 GLU A CA 1
ATOM 1757 C C . GLU A 1 232 ? 23.848 -6.798 9.946 1.00 35.84 232 GLU A C 1
ATOM 1759 O O . GLU A 1 232 ? 23.487 -7.970 9.894 1.00 35.84 232 GLU A O 1
ATOM 1764 N N . LEU A 1 233 ? 24.599 -6.276 8.970 1.00 36.78 233 LEU A N 1
ATOM 1765 C CA . LEU A 1 233 ? 24.904 -6.994 7.717 1.00 36.78 233 LEU A CA 1
ATOM 1766 C C . LEU A 1 233 ? 25.825 -8.222 7.881 1.00 36.78 233 LEU A C 1
ATOM 1768 O O . LEU A 1 233 ? 25.840 -9.092 7.014 1.00 36.78 233 LEU A O 1
ATOM 1772 N N . ALA A 1 234 ? 26.558 -8.344 8.991 1.00 32.84 234 ALA A N 1
ATOM 1773 C CA . ALA A 1 234 ? 27.480 -9.465 9.203 1.00 32.84 234 ALA A CA 1
ATOM 1774 C C . ALA A 1 234 ? 26.794 -10.748 9.718 1.00 32.84 234 ALA A C 1
ATOM 1776 O O . ALA A 1 234 ? 27.311 -11.843 9.507 1.00 32.84 234 ALA A O 1
ATOM 1777 N N . LEU A 1 235 ? 25.628 -10.647 10.369 1.00 30.05 235 LEU A N 1
ATOM 1778 C CA . LEU A 1 235 ? 24.973 -11.810 10.983 1.00 30.05 235 LEU A CA 1
ATOM 1779 C C . LEU A 1 235 ? 24.079 -12.572 9.989 1.00 30.05 235 LEU A C 1
ATOM 1781 O O . LEU A 1 235 ? 23.997 -13.798 10.035 1.00 30.05 235 LEU A O 1
ATOM 1785 N N . SER A 1 236 ? 23.477 -11.858 9.036 1.00 34.34 236 SER A N 1
ATOM 1786 C CA . SER A 1 236 ? 22.621 -12.431 7.988 1.00 34.34 236 SER A CA 1
ATOM 1787 C C . SER A 1 236 ? 23.418 -13.240 6.957 1.00 34.34 236 SER A C 1
ATOM 1789 O O . SER A 1 236 ? 22.934 -14.254 6.457 1.00 34.34 236 SER A O 1
ATOM 1791 N N . PHE A 1 237 ? 24.670 -12.848 6.691 1.00 36.56 237 PHE A N 1
ATOM 1792 C CA . PHE A 1 237 ? 25.548 -13.550 5.747 1.00 36.56 237 PHE A CA 1
ATOM 1793 C C . PHE A 1 237 ? 26.076 -14.881 6.315 1.00 36.56 237 PHE A C 1
ATOM 1795 O O . PHE A 1 237 ? 26.191 -15.872 5.595 1.00 36.56 237 PHE A O 1
ATOM 1802 N N . LEU A 1 238 ? 26.325 -14.942 7.630 1.00 35.41 238 LEU A N 1
ATOM 1803 C CA . LEU A 1 238 ? 26.767 -16.163 8.317 1.00 35.41 238 LEU A CA 1
ATOM 1804 C C . LEU A 1 238 ? 25.644 -17.205 8.464 1.00 35.41 238 LEU A C 1
ATOM 1806 O O . LEU A 1 238 ? 25.912 -18.404 8.394 1.00 35.41 238 LEU A O 1
ATOM 1810 N N . LEU A 1 239 ? 24.386 -16.772 8.596 1.00 36.22 239 LEU A N 1
ATOM 1811 C CA . LEU A 1 239 ? 23.226 -17.673 8.646 1.00 36.22 239 LEU A CA 1
ATOM 1812 C C . LEU A 1 239 ? 22.847 -18.239 7.266 1.00 36.22 239 LEU A C 1
ATOM 1814 O O . LEU A 1 239 ? 22.434 -19.394 7.182 1.00 36.22 239 LEU A O 1
ATOM 1818 N N . ALA A 1 240 ? 23.059 -17.483 6.184 1.00 34.41 240 ALA A N 1
ATOM 1819 C CA . ALA A 1 240 ? 22.836 -17.969 4.819 1.00 34.41 240 ALA A CA 1
ATOM 1820 C C . ALA A 1 240 ? 23.857 -19.049 4.403 1.00 34.41 240 ALA A C 1
ATOM 1822 O O . ALA A 1 240 ? 23.492 -20.044 3.780 1.00 34.41 240 ALA A O 1
ATOM 1823 N N . MET A 1 241 ? 25.120 -18.913 4.821 1.00 36.50 241 MET A N 1
ATOM 1824 C CA . MET A 1 241 ? 26.172 -19.905 4.547 1.00 36.50 241 MET A CA 1
ATOM 1825 C C . MET A 1 241 ? 25.983 -21.223 5.320 1.00 36.50 241 MET A C 1
ATOM 1827 O O . ME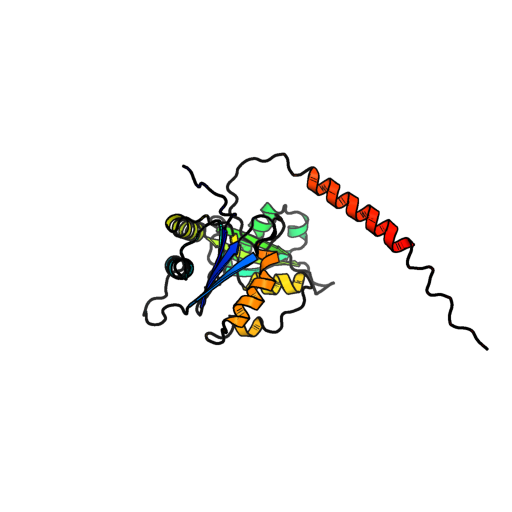T A 1 241 ? 26.294 -22.294 4.797 1.00 36.50 241 MET A O 1
ATOM 1831 N N . ALA A 1 242 ? 25.430 -21.176 6.538 1.00 35.06 242 ALA A N 1
ATOM 1832 C CA . ALA A 1 242 ? 25.188 -22.376 7.343 1.00 35.06 242 ALA A CA 1
ATOM 1833 C C . ALA A 1 242 ? 24.079 -23.281 6.761 1.00 35.06 242 ALA A C 1
ATOM 1835 O O . ALA A 1 242 ? 24.171 -24.506 6.862 1.00 35.06 242 ALA A O 1
ATOM 1836 N N . CYS A 1 243 ? 23.074 -22.708 6.087 1.00 34.97 243 CYS A N 1
ATOM 1837 C CA . CYS A 1 243 ? 22.015 -23.483 5.425 1.00 34.97 243 CYS A CA 1
ATOM 1838 C C . CYS A 1 243 ? 22.506 -24.246 4.182 1.00 34.97 243 CYS A C 1
ATOM 1840 O O . CYS A 1 243 ? 22.039 -25.359 3.927 1.00 34.97 243 CYS A O 1
ATOM 1842 N N . CYS A 1 244 ? 23.484 -23.711 3.443 1.00 36.59 244 CYS A N 1
ATOM 1843 C CA . CYS A 1 244 ? 24.031 -24.383 2.259 1.00 36.59 244 CYS A CA 1
ATOM 1844 C C . CYS A 1 244 ? 24.832 -25.647 2.613 1.00 36.59 244 CYS A C 1
ATOM 1846 O O . CYS A 1 244 ? 24.777 -26.639 1.888 1.00 36.59 244 CYS A O 1
ATOM 1848 N N . ILE A 1 245 ? 25.524 -25.661 3.758 1.00 42.53 245 ILE A N 1
ATOM 1849 C CA . ILE A 1 245 ? 26.311 -26.827 4.195 1.00 42.53 245 ILE A CA 1
ATOM 1850 C C . ILE A 1 245 ? 25.391 -27.961 4.682 1.00 42.53 245 ILE A C 1
ATOM 1852 O O . ILE A 1 245 ? 25.672 -29.133 4.428 1.00 42.53 245 ILE A O 1
ATOM 1856 N N . PHE A 1 246 ? 24.252 -27.633 5.302 1.00 39.75 246 PHE A N 1
ATOM 1857 C CA . PHE A 1 246 ? 23.303 -28.640 5.792 1.00 39.75 246 PHE A CA 1
ATOM 1858 C C . PHE A 1 246 ? 22.472 -29.287 4.668 1.00 39.75 246 PHE A C 1
ATOM 1860 O O . PHE A 1 246 ? 22.216 -30.491 4.715 1.00 39.75 246 PHE A O 1
ATOM 1867 N N . CYS A 1 247 ? 22.121 -28.540 3.610 1.00 39.16 247 CYS A N 1
ATOM 1868 C CA . CYS A 1 247 ? 21.426 -29.112 2.446 1.00 39.16 247 CYS A CA 1
ATOM 1869 C C . CYS A 1 247 ? 22.308 -30.076 1.636 1.00 39.16 247 CYS A C 1
ATOM 1871 O O . CYS A 1 247 ? 21.826 -31.120 1.193 1.00 39.16 247 CYS A O 1
ATOM 1873 N N . CYS A 1 248 ? 23.609 -29.797 1.504 1.00 38.84 248 CYS A N 1
ATOM 1874 C CA . CYS A 1 248 ? 24.527 -30.698 0.800 1.00 38.84 248 CYS A CA 1
ATOM 1875 C C . CYS A 1 248 ? 24.804 -32.003 1.568 1.00 38.84 248 CYS A C 1
ATOM 1877 O O . CYS A 1 248 ? 25.102 -33.023 0.947 1.00 38.84 248 CYS A O 1
ATOM 1879 N N . PHE A 1 249 ? 24.680 -32.005 2.901 1.00 36.78 249 PHE A N 1
ATOM 1880 C CA . PHE A 1 249 ? 24.901 -33.211 3.707 1.00 36.78 249 PHE A CA 1
ATOM 1881 C C . PHE A 1 249 ? 23.659 -34.116 3.778 1.00 36.78 249 PHE A C 1
ATOM 1883 O O . PHE A 1 249 ? 23.791 -35.338 3.811 1.00 36.78 249 PHE A O 1
ATOM 1890 N N . TRP A 1 250 ? 22.450 -33.544 3.723 1.00 36.50 250 TRP A N 1
ATOM 1891 C CA . TRP A 1 250 ? 21.203 -34.319 3.790 1.00 36.50 250 TRP A CA 1
ATOM 1892 C C . TRP A 1 250 ? 20.856 -35.026 2.468 1.00 36.50 250 TRP A C 1
ATOM 1894 O O . TRP A 1 250 ? 20.381 -36.160 2.480 1.00 36.50 250 TRP A O 1
ATOM 1904 N N . HIS A 1 251 ? 21.167 -34.420 1.315 1.00 36.94 251 HIS A N 1
ATOM 1905 C CA . HIS A 1 251 ? 20.849 -35.012 0.006 1.00 36.94 251 HIS A CA 1
ATOM 1906 C C . HIS A 1 251 ? 21.767 -36.194 -0.383 1.00 36.94 251 HIS A C 1
ATOM 1908 O O . HIS A 1 251 ? 21.470 -36.937 -1.320 1.00 36.94 251 HIS A O 1
ATOM 1914 N N . ARG A 1 252 ? 22.875 -36.422 0.337 1.00 37.69 252 ARG A N 1
ATOM 1915 C CA . ARG A 1 252 ? 23.784 -37.552 0.067 1.00 37.69 252 ARG A CA 1
ATOM 1916 C C . ARG A 1 252 ? 23.380 -38.851 0.775 1.00 37.69 252 ARG A C 1
ATOM 1918 O O . ARG A 1 252 ? 23.908 -39.897 0.422 1.00 37.69 252 ARG A O 1
ATOM 1925 N N . HIS A 1 253 ? 22.441 -38.811 1.726 1.00 38.59 253 HIS A N 1
ATOM 1926 C CA . HIS A 1 253 ? 22.123 -39.967 2.577 1.00 38.59 253 HIS A CA 1
ATOM 1927 C C . HIS A 1 253 ? 20.776 -40.653 2.296 1.00 38.59 253 HIS A C 1
ATOM 1929 O O . HIS A 1 253 ? 20.508 -41.708 2.865 1.00 38.59 253 HIS A O 1
ATOM 1935 N N . THR A 1 254 ? 19.939 -40.114 1.404 1.00 40.75 254 THR A N 1
ATOM 1936 C CA . THR A 1 254 ? 18.596 -40.659 1.115 1.00 40.75 254 THR A CA 1
ATOM 1937 C C . THR A 1 254 ? 18.492 -41.471 -0.180 1.00 40.75 254 THR A C 1
ATOM 1939 O O . THR A 1 254 ? 17.414 -41.968 -0.492 1.00 40.75 254 THR A O 1
ATOM 1942 N N . HIS A 1 255 ? 19.593 -41.681 -0.911 1.00 37.97 255 HIS A N 1
ATOM 1943 C CA . HIS A 1 255 ? 19.575 -42.393 -2.200 1.00 37.97 255 HIS A CA 1
ATOM 1944 C C . HIS A 1 255 ? 20.045 -43.863 -2.157 1.00 37.97 255 HIS A C 1
ATOM 1946 O O . HIS A 1 255 ? 20.050 -44.522 -3.193 1.00 37.97 255 HIS A O 1
ATOM 1952 N N . GLU A 1 256 ? 20.393 -44.409 -0.984 1.00 40.91 256 GLU A N 1
ATOM 1953 C CA . GLU A 1 256 ? 20.912 -45.788 -0.848 1.00 40.91 256 GLU A CA 1
ATOM 1954 C C . GLU A 1 256 ? 19.892 -46.837 -0.358 1.00 40.91 256 GLU A C 1
ATOM 1956 O O . GLU A 1 256 ? 20.233 -48.010 -0.228 1.00 40.91 256 GLU A O 1
ATOM 1961 N N . SER A 1 257 ? 18.628 -46.478 -0.103 1.00 40.25 257 SER A N 1
ATOM 1962 C CA . SER A 1 257 ? 17.668 -47.403 0.542 1.00 40.25 257 SER A CA 1
ATOM 1963 C C . SER A 1 257 ? 16.448 -47.814 -0.293 1.00 40.25 257 SER A C 1
ATOM 1965 O O . SER A 1 257 ? 15.549 -48.453 0.244 1.00 40.25 257 SER A O 1
ATOM 1967 N N . LEU A 1 258 ? 16.412 -47.535 -1.602 1.00 34.28 258 LEU A N 1
ATOM 1968 C CA . LEU A 1 258 ? 15.274 -47.891 -2.473 1.00 34.28 258 LEU A CA 1
ATOM 1969 C C . LEU A 1 258 ? 15.639 -48.773 -3.686 1.00 34.28 258 LEU A C 1
ATOM 1971 O O . LEU A 1 258 ? 14.945 -48.756 -4.698 1.00 34.28 258 LEU A O 1
ATOM 1975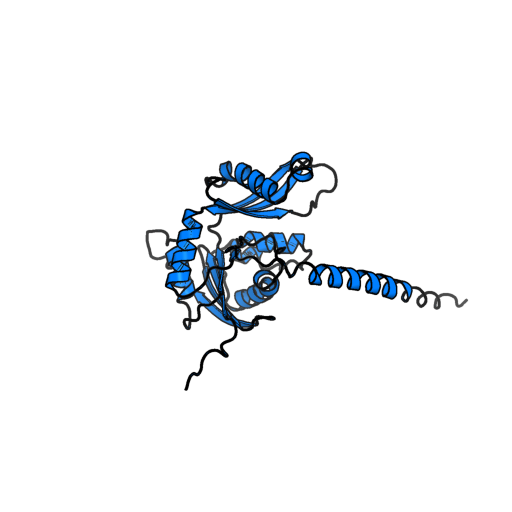 N N . THR A 1 259 ? 16.676 -49.612 -3.566 1.00 38.38 259 THR A N 1
ATOM 1976 C CA . THR A 1 259 ? 17.083 -50.572 -4.623 1.00 38.38 259 THR A CA 1
ATOM 1977 C C . THR A 1 259 ? 17.134 -52.031 -4.158 1.00 38.38 259 THR A C 1
ATOM 1979 O O . THR A 1 259 ? 17.933 -52.826 -4.647 1.00 38.38 259 THR A O 1
ATOM 1982 N N . LYS A 1 260 ? 16.282 -52.425 -3.206 1.00 40.06 260 LYS A N 1
ATOM 1983 C CA . LYS A 1 260 ? 16.122 -53.834 -2.805 1.00 40.06 260 LYS A CA 1
ATOM 1984 C C . LYS A 1 260 ? 14.663 -54.162 -2.514 1.00 40.06 260 LYS A C 1
ATOM 1986 O O . LYS A 1 260 ? 14.325 -54.309 -1.351 1.00 40.06 260 LYS A O 1
ATOM 1991 N N . LEU A 1 261 ? 13.811 -54.278 -3.539 1.00 37.47 261 LEU A N 1
ATOM 1992 C CA . LEU A 1 261 ? 12.617 -55.139 -3.457 1.00 37.47 261 LEU A CA 1
ATOM 1993 C C . LEU A 1 261 ? 11.899 -55.373 -4.804 1.00 37.47 261 LEU A C 1
ATOM 1995 O O . LEU A 1 261 ? 10.681 -55.313 -4.864 1.00 37.47 261 LEU A O 1
ATOM 1999 N N . ILE A 1 262 ? 12.614 -55.659 -5.896 1.00 36.34 262 ILE A N 1
ATOM 2000 C CA . ILE A 1 262 ? 12.000 -56.253 -7.101 1.00 36.34 262 ILE A CA 1
ATOM 2001 C C . ILE A 1 262 ? 13.018 -57.220 -7.713 1.00 36.34 262 ILE A C 1
ATOM 2003 O O . ILE A 1 262 ? 13.940 -56.773 -8.381 1.00 36.34 262 ILE A O 1
ATOM 2007 N N . CYS A 1 263 ? 12.901 -58.512 -7.385 1.00 31.55 263 CYS A N 1
ATOM 2008 C CA . CYS A 1 263 ? 13.344 -59.679 -8.170 1.00 31.55 263 CYS A CA 1
ATOM 2009 C C . CYS A 1 263 ? 13.135 -60.956 -7.334 1.00 31.55 263 CYS A C 1
ATOM 2011 O O . CYS A 1 263 ? 14.020 -61.398 -6.604 1.00 31.55 263 CYS A O 1
ATOM 2013 N N . THR A 1 264 ? 11.948 -61.547 -7.450 1.00 39.81 264 THR A N 1
ATOM 2014 C CA . THR A 1 264 ? 11.686 -62.958 -7.140 1.00 39.81 264 THR A CA 1
ATOM 2015 C C . THR A 1 264 ? 10.888 -63.561 -8.291 1.00 39.81 264 THR A C 1
ATOM 2017 O O . THR A 1 264 ? 9.658 -63.527 -8.296 1.00 39.81 264 THR A O 1
ATOM 2020 N N . LYS A 1 265 ? 11.613 -64.071 -9.287 1.00 35.50 265 LYS A N 1
ATOM 2021 C CA . LYS A 1 265 ? 11.417 -65.359 -9.967 1.00 35.50 265 LYS A CA 1
ATOM 2022 C C . LYS A 1 265 ? 12.558 -65.577 -10.950 1.00 35.50 265 LYS A C 1
ATOM 2024 O O . LYS A 1 265 ? 12.914 -64.600 -11.639 1.00 35.50 265 LYS A O 1
#

Foldseek 3Di:
DDPPDPQAAKEKEWEDEQQKTKIWIFGHQQQTDTDDIFIDGPDPPDPDDDDPLRSRLVHCPTDDRDAEEYEYEYQPWDKDKDKDFPVCVVPDDPVRVQLVSLVSCCVVVVAHSVQKFKFKDWADPPPPDDDSITIIIMTIDGNVRVVSNQVSSVVSVHGYFKYAYPVLVQRVCVRVVNPRPVPPVVVRPDRPPDDPVVVVVVCVVCSCLVNPPDPPSRRIRGDDPDDDDPPDPVPVVVVVVVVVVVVVVVVVPPPPPPPPDDDDD

Secondary structure (DSSP, 8-state):
-------PPEEEEEEEETTEEEEEEEE-SSS-EEEEEEEE---TT-SSPPPHHHHHHHHHHSSS---SEEEEEETTSEEEEEEEEHHHHHH--HHHHHHHHHHHHHHHH-S-TTSEEEEEEEPP-SS-SS-SEEEEEEEEEEHHHHHHHHHHHHHTT-EEEEEE-HHHHHHHHHHTT----TTHHHHTTSTT---HHHHHHHHHHHHHHHH---TT-TTSEE-------TTSHHHHHHHHHHHHHHHHHHTTSSSSSSSSS----

pLDDT: mean 73.74, std 23.56, range [28.97, 98.0]

Radius of gyration: 22.36 Å; chains: 1; bounding box: 53×80×68 Å